Protein AF-A0A4Y2ULQ7-F1 (afdb_monomer)

pLDDT: mean 83.18, std 13.32, range [46.97, 98.25]

Foldseek 3Di:
DDDAFDKDKDKADKFFQFAQAKKKKWKKWKQDPFDKFKWKAKAAPPDRPGPTDGDDDDDRDGDIDMDMDTDNGRGIIMIMIMIGDGHDPDIDMDMGDIDIDRRDDPPPQDDDDPQWDADPVSPDIDGVCVQCQPDQPHDVSSSNDDDDAAQQWDQQQDPCCVVNVKDWDPPFPDEWDKDQADPDVAADARGRPVRRGIWTKDQLVSDAAFGKTKMKGAKFAFDDFPKKKKWKKAWAFDQQAWKKWKWKAAPVRDIDTFDIDTGHPDNDIDMDMTGDGDRHTTMIMIMIGRTHDSRHMMIMGRIGMRNSRHHD

InterPro domains:
  IPR000998 MAM domain [PF00629] (3-103)
  IPR000998 MAM domain [PF00629] (154-308)
  IPR000998 MAM domain [PS50060] (24-105)
  IPR000998 MAM domain [PS50060] (152-311)
  IPR000998 MAM domain [SM00137] (149-311)
  IPR000998 MAM domain [cd06263] (154-308)
  IPR002172 Low-density lipoprotein (LDL) receptor class A repeat [PF00057] (111-147)
  IPR002172 Low-density lipoprotein (LDL) receptor class A repeat [PS50068] (111-148)
  IPR002172 Low-density lipoprotein (LDL) receptor class A repeat [SM00192] (111-149)
  IPR002172 Low-density lipoprotein (LDL) receptor class A repeat [cd00112] (112-147)
  IPR013320 Concanavalin A-like lectin/glucanase domain superfamily [SSF49899] (3-103)
  IPR013320 Concanavalin A-like lectin/glucanase domain superfamily [SSF49899] (151-309)
  IPR023415 Low-density lipoprotein (LDL) receptor class A, conserved site [PS01209] (125-147)
  IPR036055 LDL receptor-like superfamily [G3DSA:4.10.400.10] (110-150)
  IPR036055 LDL receptor-like superfamily [SSF57424] (110-147)
  IPR051560 MAM domain-containing protein [PTHR23282] (14-309)

Nearest PDB structures (foldseek):
  7uab-assembly1_H  TM=7.534E-01  e=4.725E-11  Homo sapiens
  8h3u-assembly1_A  TM=5.291E-01  e=5.365E-14  Homo sapiens
  8hhv-assembly1_A  TM=6.415E-01  e=9.047E-06  Microbacterium arabinogalactanolyticum
  8ic1-assembly1_A  TM=5.736E-01  e=7.295E-06  Microbacterium arabinogalactanolyticum
  1k45-assembly1_A  TM=5.285E-01  e=4.308E-05  Rhodothermus marinus

Radius of gyration: 31.7 Å; Cα contacts (8 Å, |Δi|>4): 793; chains: 1; bounding box: 75×53×74 Å

Structure (mmCIF, N/CA/C/O backbone):
data_AF-A0A4Y2ULQ7-F1
#
_entry.id   AF-A0A4Y2ULQ7-F1
#
loop_
_atom_site.group_PDB
_atom_site.id
_atom_site.type_symbol
_atom_site.label_atom_id
_atom_site.label_alt_id
_atom_site.label_comp_id
_atom_site.label_asym_id
_atom_site.label_entity_id
_atom_site.label_seq_id
_atom_site.pdbx_PDB_ins_code
_atom_site.Cartn_x
_atom_site.Cartn_y
_atom_site.Cartn_z
_atom_site.occupancy
_atom_site.B_iso_or_equiv
_atom_site.auth_seq_id
_atom_site.auth_comp_id
_atom_site.auth_asym_id
_atom_site.auth_atom_id
_atom_site.pdbx_PDB_model_num
ATOM 1 N N . MET A 1 1 ? 22.752 -34.310 -43.382 1.00 55.66 1 MET A N 1
ATOM 2 C CA . MET A 1 1 ? 24.208 -34.556 -43.363 1.00 55.66 1 MET A CA 1
ATOM 3 C C . MET A 1 1 ? 24.841 -33.270 -43.857 1.00 55.66 1 MET A C 1
ATOM 5 O O . MET A 1 1 ? 24.482 -32.859 -44.953 1.00 55.66 1 MET A O 1
ATOM 9 N N . LEU A 1 2 ? 25.619 -32.589 -43.014 1.00 59.78 2 LEU A N 1
ATOM 10 C CA . LEU A 1 2 ? 26.243 -31.308 -43.361 1.00 59.78 2 LEU A CA 1
ATOM 11 C C . LEU A 1 2 ? 27.387 -31.549 -44.361 1.00 59.78 2 LEU A C 1
ATOM 13 O O . LEU A 1 2 ? 28.087 -32.557 -44.249 1.00 59.78 2 LEU A O 1
ATOM 17 N N . GLN A 1 3 ? 27.535 -30.672 -45.349 1.00 65.50 3 GLN A N 1
ATOM 18 C CA . GLN A 1 3 ? 28.565 -30.715 -46.386 1.00 65.50 3 GLN A CA 1
ATOM 19 C C . GLN A 1 3 ? 29.682 -29.702 -46.104 1.00 65.50 3 GLN A C 1
ATOM 21 O O . GLN A 1 3 ? 29.521 -28.743 -45.350 1.00 65.50 3 GLN A O 1
ATOM 26 N N . GLN A 1 4 ? 30.846 -29.918 -46.721 1.00 68.62 4 GLN A N 1
ATOM 27 C CA . GLN A 1 4 ? 31.958 -28.976 -46.641 1.00 68.62 4 GLN A CA 1
ATOM 28 C C . GLN A 1 4 ? 31.522 -27.600 -47.164 1.00 68.62 4 GLN A C 1
ATOM 30 O O . GLN A 1 4 ? 31.051 -27.482 -48.293 1.00 68.62 4 GLN A O 1
ATOM 35 N N . GLY A 1 5 ? 31.743 -26.560 -46.360 1.00 70.06 5 GLY A N 1
ATOM 36 C CA . GLY A 1 5 ? 31.330 -25.194 -46.680 1.00 70.06 5 GLY A CA 1
ATOM 37 C C . GLY A 1 5 ? 29.944 -24.809 -46.162 1.00 70.06 5 GLY A C 1
ATOM 38 O O . GLY A 1 5 ? 29.586 -23.639 -46.290 1.00 70.06 5 GLY A O 1
ATOM 39 N N . ASP A 1 6 ? 29.203 -25.732 -45.538 1.00 78.50 6 ASP A N 1
ATOM 40 C CA . ASP A 1 6 ? 27.980 -25.386 -44.814 1.00 78.50 6 ASP A CA 1
ATOM 41 C C . ASP A 1 6 ? 28.294 -24.381 -43.698 1.00 78.50 6 ASP A C 1
ATOM 43 O O . ASP A 1 6 ? 29.349 -24.442 -43.053 1.00 78.50 6 ASP A O 1
ATOM 47 N N . VAL A 1 7 ? 27.364 -23.451 -43.474 1.00 82.25 7 VAL A N 1
ATOM 48 C CA . VAL A 1 7 ? 27.507 -22.372 -42.494 1.00 82.25 7 VAL A CA 1
ATOM 49 C C . VAL A 1 7 ? 26.377 -22.459 -41.477 1.00 82.25 7 VAL A C 1
ATOM 51 O O . VAL A 1 7 ? 25.205 -22.381 -41.840 1.00 82.25 7 VAL A O 1
ATOM 54 N N . ALA A 1 8 ? 26.729 -22.576 -40.199 1.00 82.19 8 ALA A N 1
ATOM 55 C CA . ALA A 1 8 ? 25.812 -22.322 -39.094 1.00 82.19 8 ALA A CA 1
ATOM 56 C C . ALA A 1 8 ? 26.030 -20.892 -38.593 1.00 82.19 8 ALA A C 1
ATOM 58 O O . ALA A 1 8 ? 27.174 -20.477 -38.407 1.00 82.19 8 ALA A O 1
ATOM 59 N N . GLN A 1 9 ? 24.949 -20.141 -38.385 1.00 87.19 9 GLN A N 1
ATOM 60 C CA . GLN A 1 9 ? 25.013 -18.760 -37.911 1.00 87.19 9 GLN A CA 1
ATOM 61 C C . GLN A 1 9 ? 24.200 -18.586 -36.634 1.00 87.19 9 GLN A C 1
ATOM 63 O O . GLN A 1 9 ? 23.076 -19.078 -36.535 1.00 87.19 9 GLN A O 1
ATOM 68 N N . PHE A 1 10 ? 24.749 -17.825 -35.696 1.00 84.00 10 PHE A N 1
ATOM 69 C CA . PHE A 1 10 ? 24.040 -17.297 -34.541 1.00 84.00 10 PHE A CA 1
ATOM 70 C C . PHE A 1 10 ? 24.062 -15.772 -34.606 1.00 84.00 10 PHE A C 1
ATOM 72 O O . PHE A 1 10 ? 25.125 -15.167 -34.750 1.00 84.00 10 PHE A O 1
ATOM 79 N N . HIS A 1 11 ? 22.883 -15.165 -34.522 1.00 83.19 11 HIS A N 1
ATOM 80 C CA . HIS A 1 11 ? 22.694 -13.720 -34.598 1.00 83.19 11 HIS A CA 1
ATOM 81 C C . HIS A 1 11 ? 22.380 -13.191 -33.204 1.00 83.19 11 HIS A C 1
ATOM 83 O O . HIS A 1 11 ? 21.455 -13.668 -32.549 1.00 83.19 11 HIS A O 1
ATOM 89 N N . THR A 1 12 ? 23.161 -12.219 -32.750 1.00 81.75 12 THR A N 1
ATOM 90 C CA . THR A 1 12 ? 22.896 -11.499 -31.499 1.00 81.75 12 THR A CA 1
ATOM 91 C C . THR A 1 12 ? 21.868 -10.388 -31.716 1.00 81.75 12 THR A C 1
ATOM 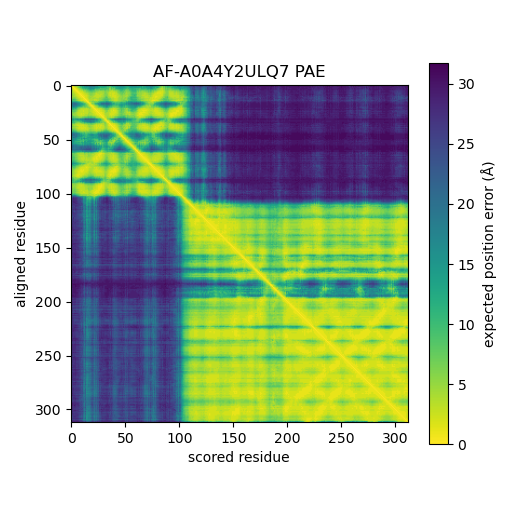93 O O . THR A 1 12 ? 21.504 -10.058 -32.847 1.00 81.75 12 THR A O 1
ATOM 96 N N . GLN A 1 13 ? 21.402 -9.794 -30.618 1.00 77.50 13 GLN A N 1
ATOM 97 C CA . GLN A 1 13 ? 20.623 -8.559 -30.654 1.00 77.50 13 GLN A CA 1
ATOM 98 C C . GLN A 1 13 ? 21.416 -7.396 -31.280 1.00 77.50 13 GLN A C 1
ATOM 100 O O . GLN A 1 13 ? 22.633 -7.464 -31.455 1.00 77.50 13 GLN A O 1
ATOM 105 N N . ASN A 1 14 ? 20.725 -6.304 -31.603 1.00 76.00 14 ASN A N 1
ATOM 106 C CA . ASN A 1 14 ? 21.385 -5.084 -32.058 1.00 76.00 14 ASN A CA 1
ATOM 107 C C . ASN A 1 14 ? 22.013 -4.339 -30.871 1.00 76.00 14 ASN A C 1
ATOM 109 O O . ASN A 1 14 ? 21.382 -4.151 -29.835 1.00 76.00 14 ASN A O 1
ATOM 113 N N . TYR A 1 15 ? 23.239 -3.875 -31.062 1.00 73.81 15 TYR A N 1
ATOM 114 C CA . TYR A 1 15 ? 24.003 -3.002 -30.180 1.00 73.81 15 TYR A CA 1
ATOM 115 C C . TYR A 1 15 ? 24.094 -1.601 -30.796 1.00 73.81 15 TYR A C 1
ATOM 117 O O . TYR A 1 15 ? 24.013 -1.432 -32.017 1.00 73.81 15 TYR A O 1
ATOM 125 N N . VAL A 1 16 ? 24.265 -0.579 -29.961 1.00 70.25 16 VAL A N 1
ATOM 126 C CA . VAL A 1 16 ? 24.351 0.825 -30.396 1.00 70.25 16 VAL A CA 1
ATOM 127 C C . VAL A 1 16 ? 25.798 1.190 -30.709 1.00 70.25 16 VAL A C 1
ATOM 129 O O . VAL A 1 16 ? 26.718 0.414 -30.453 1.00 70.25 16 VAL A O 1
ATOM 132 N N . ALA A 1 17 ? 26.011 2.356 -31.323 1.00 62.94 17 ALA A N 1
ATOM 133 C CA . ALA A 1 17 ? 27.340 2.900 -31.571 1.00 62.94 17 ALA A CA 1
ATOM 134 C C . ALA A 1 17 ? 28.190 2.876 -30.286 1.00 62.94 17 ALA A C 1
ATOM 136 O O . ALA A 1 17 ? 27.975 3.654 -29.358 1.00 62.94 17 ALA A O 1
ATOM 137 N N . SER A 1 18 ? 29.169 1.978 -30.242 1.00 62.31 18 SER A N 1
ATOM 138 C CA . SER A 1 18 ? 30.043 1.768 -29.098 1.00 62.31 18 SER A CA 1
ATOM 139 C C . SER A 1 18 ? 31.409 2.409 -29.340 1.00 62.31 18 SER A C 1
ATOM 141 O O . SER A 1 18 ? 31.974 2.342 -30.434 1.00 62.31 18 SER A O 1
ATOM 143 N N . GLY A 1 19 ? 31.994 3.006 -28.298 1.00 59.06 19 GLY A N 1
ATOM 144 C CA . GLY A 1 19 ? 33.380 3.482 -28.347 1.00 59.06 19 GLY A CA 1
ATOM 145 C C . GLY A 1 19 ? 34.370 2.370 -28.753 1.00 59.06 19 GLY A C 1
ATOM 146 O O . GLY A 1 19 ? 34.005 1.194 -28.803 1.00 59.06 19 GLY A O 1
ATOM 147 N N . PRO A 1 20 ? 35.657 2.685 -29.000 1.00 65.88 20 PRO A N 1
ATOM 148 C CA . PRO A 1 20 ? 36.647 1.735 -29.537 1.00 65.88 20 PRO A CA 1
ATOM 149 C C . PRO A 1 20 ? 36.944 0.513 -28.642 1.00 65.88 20 PRO A C 1
ATOM 151 O O . PRO A 1 20 ? 37.754 -0.332 -29.010 1.00 65.88 20 PRO A O 1
ATOM 154 N N . ASN A 1 21 ? 36.303 0.427 -27.474 1.00 71.38 21 ASN A N 1
ATOM 155 C CA . ASN A 1 21 ? 36.583 -0.523 -26.406 1.00 71.38 21 ASN A CA 1
ATOM 156 C C . ASN A 1 21 ? 35.502 -1.605 -26.236 1.00 71.38 21 ASN A C 1
ATOM 158 O O . ASN A 1 21 ? 35.600 -2.361 -25.270 1.00 71.38 21 ASN A O 1
ATOM 162 N N . CYS A 1 22 ? 34.486 -1.680 -27.109 1.00 79.75 22 CYS A N 1
ATOM 163 C CA . CYS A 1 22 ? 33.504 -2.771 -27.067 1.00 79.75 22 CYS A CA 1
ATOM 164 C C . CYS A 1 22 ? 34.182 -4.105 -27.376 1.00 79.75 22 CYS A C 1
ATOM 166 O O . CYS A 1 22 ? 34.821 -4.268 -28.420 1.00 79.75 22 CYS A O 1
ATOM 168 N N . LYS A 1 23 ? 34.042 -5.050 -26.450 1.00 83.56 23 LYS A N 1
ATOM 169 C CA . LYS A 1 23 ? 34.660 -6.369 -26.504 1.00 83.56 23 LYS A CA 1
ATOM 170 C C . LYS A 1 23 ? 33.629 -7.446 -26.228 1.00 83.56 23 LYS A C 1
ATOM 172 O O . LYS A 1 23 ? 32.850 -7.333 -25.291 1.00 83.56 23 LYS A O 1
ATOM 177 N N . MET A 1 24 ? 33.687 -8.509 -27.008 1.00 85.88 24 MET A N 1
ATOM 178 C CA . MET A 1 24 ? 33.009 -9.764 -26.734 1.00 85.88 24 MET A CA 1
ATOM 179 C C . MET A 1 24 ? 34.054 -10.784 -26.306 1.00 85.88 24 MET A C 1
ATOM 181 O O . MET A 1 24 ? 35.039 -10.990 -27.017 1.00 85.88 24 MET A O 1
ATOM 185 N N . SER A 1 25 ? 33.823 -11.431 -25.174 1.00 88.12 25 SER A N 1
ATOM 186 C CA . SER A 1 25 ? 34.556 -12.615 -24.739 1.00 88.12 25 SER A CA 1
ATOM 187 C C . SER A 1 25 ? 33.629 -13.819 -24.751 1.00 88.12 25 SER A C 1
ATOM 189 O O . SER A 1 25 ? 32.437 -13.680 -24.501 1.00 88.12 25 SER A O 1
ATOM 191 N N . PHE A 1 26 ? 34.162 -14.991 -25.065 1.00 87.94 26 PHE A N 1
ATOM 192 C CA . PHE A 1 26 ? 33.406 -16.240 -25.069 1.00 87.94 26 PHE A CA 1
ATOM 193 C C . PHE A 1 26 ? 34.350 -17.429 -24.925 1.00 87.94 26 PHE A C 1
ATOM 195 O O . PHE A 1 26 ? 35.551 -17.319 -25.185 1.00 87.94 26 PHE A O 1
ATOM 202 N N . TRP A 1 27 ? 33.811 -18.581 -24.558 1.00 86.81 27 TRP A N 1
ATOM 203 C CA . TRP A 1 27 ? 34.528 -19.848 -24.586 1.00 86.81 27 TRP A CA 1
ATOM 204 C C . TRP A 1 27 ? 34.074 -20.673 -25.781 1.00 86.81 27 TRP A C 1
ATOM 206 O O . TRP A 1 27 ? 32.893 -20.707 -26.112 1.00 86.81 27 TRP A O 1
ATOM 216 N N . TYR A 1 28 ? 35.009 -21.327 -26.463 1.00 85.25 28 TYR A N 1
ATOM 217 C CA . TYR A 1 28 ? 34.687 -22.235 -27.555 1.00 85.25 28 TYR A CA 1
ATOM 218 C C . TYR A 1 28 ? 35.431 -23.556 -27.414 1.00 85.25 28 TYR A C 1
ATOM 220 O O . TYR A 1 28 ? 36.609 -23.604 -27.063 1.00 85.25 28 TYR A O 1
ATOM 228 N N . PHE A 1 29 ? 34.723 -24.632 -27.727 1.00 81.81 29 PHE A N 1
ATOM 229 C CA . PHE A 1 29 ? 35.251 -25.982 -27.808 1.00 81.81 29 PHE A CA 1
ATOM 230 C C . PHE A 1 29 ? 35.265 -26.418 -29.266 1.00 81.81 29 PHE A C 1
ATOM 232 O O . PHE A 1 29 ? 34.310 -26.176 -30.010 1.00 81.81 29 PHE A O 1
ATOM 239 N N . LYS A 1 30 ? 36.349 -27.072 -29.678 1.00 75.81 30 LYS A N 1
ATOM 240 C CA . LYS A 1 30 ? 36.491 -27.620 -31.022 1.00 75.81 30 LYS A CA 1
ATOM 241 C C . LYS A 1 30 ? 37.179 -28.972 -30.958 1.00 75.81 30 LYS A C 1
ATOM 243 O O . LYS A 1 30 ? 38.314 -29.088 -30.508 1.00 75.81 30 LYS A O 1
ATOM 248 N N . GLU A 1 31 ? 36.528 -29.964 -31.534 1.00 71.81 31 GLU A N 1
ATOM 249 C CA . GLU A 1 31 ? 37.103 -31.276 -31.799 1.00 71.81 31 GLU A CA 1
ATOM 250 C C . GLU A 1 31 ? 37.369 -31.347 -33.307 1.00 71.81 31 GLU A C 1
ATOM 252 O O . GLU A 1 31 ? 36.425 -31.245 -34.094 1.00 71.81 31 GLU A O 1
ATOM 257 N N . SER A 1 32 ? 38.626 -31.416 -33.773 1.00 62.84 32 SER A N 1
ATOM 258 C CA . SER A 1 32 ? 38.856 -31.481 -35.226 1.00 62.84 32 SER A CA 1
ATOM 259 C C . SER A 1 32 ? 39.991 -32.378 -35.678 1.00 62.84 32 SER A C 1
ATOM 261 O O . SER A 1 32 ? 41.127 -32.179 -35.276 1.00 62.84 32 SER A O 1
ATOM 263 N N . SER A 1 33 ? 39.678 -33.229 -36.657 1.00 57.94 33 SER A N 1
ATOM 264 C CA . SER A 1 33 ? 40.629 -33.856 -37.587 1.00 57.94 33 SER A CA 1
ATOM 265 C C . SER A 1 33 ? 40.580 -33.252 -39.008 1.00 57.94 33 SER A C 1
ATOM 267 O O . SER A 1 33 ? 41.416 -33.585 -39.842 1.00 57.94 33 SER A O 1
ATOM 269 N N . GLY A 1 34 ? 39.633 -32.343 -39.308 1.00 60.03 34 GLY A N 1
ATOM 270 C CA . GLY A 1 34 ? 39.447 -31.767 -40.657 1.00 60.03 34 GLY A CA 1
ATOM 271 C C . GLY A 1 34 ? 38.991 -30.302 -40.719 1.00 60.03 34 GLY A C 1
ATOM 272 O O . GLY A 1 34 ? 38.369 -29.898 -41.698 1.00 60.03 34 GLY A O 1
ATOM 273 N N . GLY A 1 35 ? 39.300 -29.513 -39.682 1.00 64.81 35 GLY A N 1
ATOM 274 C CA . GLY A 1 35 ? 39.323 -28.044 -39.732 1.00 64.81 35 GLY A CA 1
ATOM 275 C C . GLY A 1 35 ? 37.986 -27.315 -39.942 1.00 64.81 35 GLY A C 1
ATOM 276 O O . GLY A 1 35 ? 37.706 -26.861 -41.042 1.00 64.81 35 GLY A O 1
ATOM 277 N N . ALA A 1 36 ? 37.209 -27.089 -38.877 1.00 70.69 36 ALA A N 1
ATOM 278 C CA . ALA A 1 36 ? 36.132 -26.087 -38.868 1.00 70.69 36 ALA A CA 1
ATOM 279 C C . ALA A 1 36 ? 36.671 -24.680 -38.535 1.00 70.69 36 ALA A C 1
ATOM 281 O O . ALA A 1 36 ? 37.647 -24.553 -37.776 1.00 70.69 36 ALA A O 1
ATOM 282 N N . LEU A 1 37 ? 36.048 -23.640 -39.100 1.00 74.94 37 LEU A N 1
ATOM 283 C CA . LEU A 1 37 ? 36.410 -22.235 -38.889 1.00 74.94 37 LEU A CA 1
ATOM 284 C C . LEU A 1 37 ? 35.288 -21.498 -38.149 1.00 74.94 37 LEU A C 1
ATOM 286 O O . LEU A 1 37 ? 34.183 -21.390 -38.674 1.00 74.94 37 LEU A O 1
ATOM 290 N N . LEU A 1 38 ? 35.600 -20.947 -36.975 1.00 78.25 38 LEU A N 1
ATOM 291 C CA . LEU A 1 38 ? 34.740 -20.006 -36.257 1.00 78.25 38 LEU A CA 1
ATOM 292 C C . LEU A 1 38 ? 35.091 -18.577 -36.670 1.00 78.25 38 LEU A C 1
ATOM 294 O O . LEU A 1 38 ? 36.258 -18.179 -36.625 1.00 78.25 38 LEU A O 1
ATOM 298 N N . ARG A 1 39 ? 34.081 -17.803 -37.051 1.00 80.94 39 ARG A N 1
ATOM 299 C CA . ARG A 1 39 ? 34.177 -16.374 -37.340 1.00 80.94 39 ARG A CA 1
ATOM 300 C C . ARG A 1 39 ? 33.197 -15.622 -36.468 1.00 80.94 39 ARG A C 1
ATOM 302 O O . ARG A 1 39 ? 32.081 -16.074 -36.256 1.00 80.94 39 ARG A O 1
ATOM 309 N N . VAL A 1 40 ? 33.606 -14.443 -36.030 1.00 82.44 40 VAL A N 1
ATOM 310 C CA . VAL A 1 40 ? 32.701 -13.481 -35.411 1.00 82.44 40 VAL A CA 1
ATOM 311 C C . VAL A 1 40 ? 32.730 -12.224 -36.266 1.00 82.44 40 VAL A C 1
ATOM 313 O O . VAL A 1 40 ? 33.806 -11.704 -36.565 1.00 82.44 40 VAL A O 1
ATOM 316 N N . LEU A 1 41 ? 31.555 -11.805 -36.720 1.00 82.06 41 LEU A N 1
ATOM 317 C CA . LEU A 1 41 ? 31.333 -10.704 -37.647 1.00 82.06 41 LEU A CA 1
ATOM 318 C C . LEU A 1 41 ? 30.484 -9.630 -36.974 1.00 82.06 41 LEU A C 1
ATOM 320 O O . LEU A 1 41 ? 29.628 -9.947 -36.160 1.00 82.06 41 LEU A O 1
ATOM 324 N N . SER A 1 42 ? 30.675 -8.375 -37.369 1.00 77.50 42 SER A N 1
ATOM 325 C CA . SER A 1 42 ? 29.758 -7.279 -37.049 1.00 77.50 42 SER A CA 1
ATOM 326 C C . SER A 1 42 ? 28.935 -6.928 -38.293 1.00 77.50 42 SER A C 1
ATOM 328 O O . SER A 1 42 ? 29.475 -6.884 -39.400 1.00 77.50 42 SER A O 1
ATOM 330 N N . GLU A 1 43 ? 27.632 -6.714 -38.134 1.00 75.75 43 GLU A N 1
ATOM 331 C CA . GLU A 1 43 ? 26.697 -6.359 -39.206 1.00 75.75 43 GLU A CA 1
ATOM 332 C C . GLU A 1 43 ? 25.952 -5.068 -38.844 1.00 75.75 43 GLU A C 1
ATOM 334 O O . GLU A 1 43 ? 25.558 -4.900 -37.700 1.00 75.75 43 GLU A O 1
ATOM 339 N N . ASN A 1 44 ? 25.759 -4.137 -39.786 1.00 70.38 44 ASN A N 1
ATOM 340 C CA . ASN A 1 44 ? 24.961 -2.925 -39.564 1.00 70.38 44 ASN A CA 1
ATOM 341 C C . ASN A 1 44 ? 23.894 -2.732 -40.659 1.00 70.38 44 ASN A C 1
ATOM 343 O O . ASN A 1 44 ? 23.973 -3.321 -41.738 1.00 70.38 44 ASN A O 1
ATOM 347 N N . ASN A 1 45 ? 22.904 -1.871 -40.395 1.00 55.62 45 ASN A N 1
ATOM 348 C CA . ASN A 1 45 ? 21.740 -1.648 -41.271 1.00 55.62 45 ASN A CA 1
ATOM 349 C C . ASN A 1 45 ? 22.062 -0.990 -42.632 1.00 55.62 45 ASN A C 1
ATOM 351 O O . ASN A 1 45 ? 21.188 -0.911 -43.492 1.00 55.62 45 ASN A O 1
ATOM 355 N N . VAL A 1 46 ? 23.284 -0.482 -42.834 1.00 56.47 46 VAL A N 1
ATOM 356 C CA . VAL A 1 46 ? 23.668 0.324 -44.011 1.00 56.47 46 VAL A CA 1
ATOM 357 C C . VAL A 1 46 ? 24.725 -0.386 -44.872 1.00 56.47 46 VAL A C 1
ATOM 359 O O . VAL A 1 46 ? 24.779 -0.181 -46.085 1.00 56.47 46 VAL A O 1
ATOM 362 N N . LYS A 1 47 ? 25.556 -1.245 -44.268 1.00 55.31 47 LYS A N 1
ATOM 363 C CA . LYS A 1 47 ? 26.650 -2.015 -44.871 1.00 55.31 47 LYS A CA 1
ATOM 364 C C . LYS A 1 47 ? 26.954 -3.276 -44.049 1.00 55.31 47 LYS A C 1
ATOM 366 O O . LYS A 1 47 ? 27.036 -3.245 -42.826 1.00 55.31 47 LYS A O 1
ATOM 371 N N . LYS A 1 48 ? 27.298 -4.370 -44.734 1.00 52.88 48 LYS A N 1
ATOM 372 C CA . LYS A 1 48 ? 28.050 -5.474 -44.117 1.00 52.88 48 LYS A CA 1
ATOM 373 C C . LYS A 1 48 ? 29.530 -5.094 -44.058 1.00 52.88 48 LYS A C 1
ATOM 375 O O . LYS A 1 48 ? 30.313 -5.543 -44.895 1.00 52.88 48 LYS A O 1
ATOM 380 N N . ASP A 1 49 ? 29.917 -4.234 -43.120 1.00 54.88 49 ASP A N 1
ATOM 381 C CA . ASP A 1 49 ? 31.339 -4.006 -42.848 1.00 54.88 49 ASP A CA 1
ATOM 382 C C . ASP A 1 49 ? 31.892 -5.247 -42.141 1.00 54.88 49 ASP A C 1
ATOM 384 O O . ASP A 1 49 ? 31.767 -5.431 -40.934 1.00 54.88 49 ASP A O 1
ATOM 388 N N . LYS A 1 50 ? 32.453 -6.157 -42.941 1.00 57.44 50 LYS A N 1
ATOM 389 C CA . LYS A 1 50 ? 32.911 -7.472 -42.499 1.00 57.44 50 LYS A CA 1
ATOM 390 C C . LYS A 1 50 ? 34.195 -7.337 -41.677 1.00 57.44 50 LYS A C 1
ATOM 392 O O . LYS A 1 50 ? 35.295 -7.527 -42.192 1.00 57.44 50 LYS A O 1
ATOM 397 N N . PHE A 1 51 ? 34.061 -7.009 -40.397 1.00 59.28 51 PHE A N 1
ATOM 398 C CA . PHE A 1 51 ? 35.162 -7.128 -39.447 1.00 59.28 51 PHE A CA 1
ATOM 399 C C . PHE A 1 51 ? 35.342 -8.605 -39.089 1.00 59.28 51 PHE A C 1
ATOM 401 O O . PHE A 1 51 ? 34.566 -9.171 -38.329 1.00 59.28 51 PHE A O 1
ATOM 408 N N . GLU A 1 52 ? 36.342 -9.241 -39.707 1.00 56.97 52 GLU A N 1
ATOM 409 C CA . GLU A 1 52 ? 36.713 -10.639 -39.469 1.00 56.97 52 GLU A CA 1
ATOM 410 C C . GLU A 1 52 ? 37.850 -10.692 -38.440 1.00 56.97 52 GLU A C 1
ATOM 412 O O . GLU A 1 52 ? 39.010 -10.437 -38.774 1.00 56.97 52 GLU A O 1
ATOM 417 N N . VAL A 1 53 ? 37.549 -11.070 -37.196 1.00 55.69 53 VAL A N 1
ATOM 418 C CA . VAL A 1 53 ? 38.599 -11.518 -36.273 1.00 55.69 53 VAL A CA 1
ATOM 419 C C . VAL A 1 53 ? 38.848 -13.000 -36.541 1.00 55.69 53 VAL A C 1
ATOM 421 O O . VAL A 1 53 ? 37.995 -13.849 -36.286 1.00 55.69 53 VAL A O 1
ATOM 424 N N . ARG A 1 54 ? 40.020 -13.315 -37.109 1.00 57.62 54 ARG A N 1
ATOM 425 C CA . ARG A 1 54 ? 40.478 -14.699 -37.295 1.00 57.62 54 ARG A CA 1
ATOM 426 C C . ARG A 1 54 ? 41.204 -15.168 -36.047 1.00 57.62 54 ARG A C 1
ATOM 428 O O . ARG A 1 54 ? 42.317 -14.715 -35.778 1.00 57.62 54 ARG A O 1
ATOM 435 N N . PHE A 1 55 ? 40.622 -16.128 -35.345 1.00 60.66 55 PHE A N 1
ATOM 436 C CA . PHE A 1 55 ? 41.329 -16.851 -34.295 1.00 60.66 55 PHE A CA 1
ATOM 437 C C . PHE A 1 55 ? 42.472 -17.681 -34.930 1.00 60.66 55 PHE A C 1
ATOM 439 O O . PHE A 1 55 ? 42.236 -18.501 -35.818 1.00 60.66 55 PHE A O 1
ATOM 446 N N . LYS A 1 56 ? 43.726 -17.425 -34.522 1.00 52.06 56 LYS A N 1
ATOM 447 C CA . LYS A 1 56 ? 44.925 -18.274 -34.752 1.00 52.06 56 LYS A CA 1
ATOM 448 C C . LYS A 1 56 ? 45.191 -18.982 -33.408 1.00 52.06 56 LYS A C 1
ATOM 450 O O . LYS A 1 56 ? 45.166 -18.276 -32.410 1.00 52.06 56 LYS A O 1
ATOM 455 N N . LYS A 1 57 ? 45.452 -20.284 -33.227 1.00 53.47 57 LYS A N 1
ATOM 456 C CA . LYS A 1 57 ? 46.129 -21.368 -33.976 1.00 53.47 57 LYS A CA 1
ATOM 457 C C . LYS A 1 57 ? 45.763 -22.701 -33.241 1.00 53.47 57 LYS A C 1
ATOM 459 O O . LYS A 1 57 ? 45.588 -22.647 -32.034 1.00 53.47 57 LYS A O 1
ATOM 464 N N . GLU A 1 58 ? 45.401 -23.827 -33.873 1.00 58.75 58 GLU A N 1
ATOM 465 C CA . GLU A 1 58 ? 46.242 -24.932 -34.417 1.00 58.75 58 GLU A CA 1
ATOM 466 C C . GLU A 1 58 ? 47.069 -25.709 -33.354 1.00 58.75 58 GLU A C 1
ATOM 468 O O . GLU A 1 58 ? 48.298 -25.685 -33.371 1.00 58.75 58 GLU A O 1
ATOM 473 N N . THR A 1 59 ? 46.392 -26.414 -32.440 1.00 47.03 59 THR A N 1
ATOM 474 C CA . THR A 1 59 ? 46.938 -27.575 -31.704 1.00 47.03 59 THR A CA 1
ATOM 475 C C . THR A 1 59 ? 45.827 -28.602 -31.458 1.00 47.03 59 THR A C 1
ATOM 477 O O . THR A 1 59 ? 44.744 -28.235 -31.011 1.00 47.03 59 THR A O 1
ATOM 480 N N . ASP A 1 60 ? 46.102 -29.871 -31.782 1.00 52.34 60 ASP A N 1
ATOM 481 C CA . ASP A 1 60 ? 45.206 -31.041 -31.702 1.00 52.34 60 ASP A CA 1
ATOM 482 C C . ASP A 1 60 ? 44.902 -31.474 -30.254 1.00 52.34 60 ASP A C 1
ATOM 484 O O . ASP A 1 60 ? 45.212 -32.590 -29.833 1.00 52.34 60 ASP A O 1
ATOM 488 N N . THR A 1 61 ? 44.294 -30.599 -29.460 1.00 54.22 61 THR A N 1
ATOM 489 C CA . THR A 1 61 ? 43.750 -30.973 -28.150 1.00 54.22 61 THR A CA 1
ATOM 490 C C . THR A 1 61 ? 42.338 -30.430 -28.020 1.00 54.22 61 THR A C 1
ATOM 492 O O . THR A 1 61 ? 42.127 -29.223 -28.119 1.00 54.22 61 THR A O 1
ATOM 495 N N . ALA A 1 62 ? 41.376 -31.333 -27.826 1.00 63.97 62 ALA A N 1
ATOM 496 C CA . ALA A 1 62 ? 39.981 -31.004 -27.570 1.00 63.97 62 ALA A CA 1
ATOM 497 C C . ALA A 1 62 ? 39.855 -30.396 -26.164 1.00 63.97 62 ALA A C 1
ATOM 499 O O . ALA A 1 62 ? 39.641 -31.115 -25.191 1.00 63.97 62 ALA A O 1
ATOM 500 N N . ASP A 1 63 ? 40.050 -29.084 -26.063 1.00 76.62 63 ASP A N 1
ATOM 501 C CA . ASP A 1 63 ? 39.904 -28.325 -24.823 1.00 76.62 63 ASP A CA 1
ATOM 502 C C . ASP A 1 63 ? 39.178 -26.998 -25.085 1.00 76.62 63 ASP A C 1
ATOM 504 O O . ASP A 1 63 ? 39.159 -26.481 -26.210 1.00 76.62 63 ASP A O 1
ATOM 508 N N . TRP A 1 64 ? 38.549 -26.459 -24.045 1.00 82.88 64 TRP A N 1
ATOM 509 C CA . TRP A 1 64 ? 37.875 -25.169 -24.099 1.00 82.88 64 TRP A CA 1
ATOM 510 C C . TRP A 1 64 ? 38.903 -24.049 -24.202 1.00 82.88 64 TRP A C 1
ATOM 512 O O . TRP A 1 64 ? 39.826 -23.937 -23.400 1.00 82.88 64 TRP A O 1
ATOM 522 N N . THR A 1 65 ? 38.731 -23.187 -25.198 1.00 81.75 65 THR A N 1
ATOM 523 C CA . THR A 1 65 ? 39.613 -22.046 -25.438 1.00 81.75 65 THR A CA 1
ATOM 524 C C . THR A 1 65 ? 38.824 -20.752 -25.306 1.00 81.75 65 THR A C 1
ATOM 526 O O . THR A 1 65 ? 37.712 -20.638 -25.819 1.00 81.75 65 THR A O 1
ATOM 529 N N . ASN A 1 66 ? 39.398 -19.756 -24.633 1.00 84.56 66 ASN A N 1
ATOM 530 C CA . ASN A 1 66 ? 38.802 -18.429 -24.553 1.00 84.56 66 ASN A CA 1
ATOM 531 C C . ASN A 1 66 ? 39.089 -17.631 -25.838 1.00 84.56 66 ASN A C 1
ATOM 533 O O . ASN A 1 66 ? 40.227 -17.575 -26.312 1.00 84.56 66 ASN A O 1
ATOM 537 N N . GLY A 1 67 ? 38.048 -17.036 -26.413 1.00 82.19 67 GLY A N 1
ATOM 538 C CA . GLY A 1 67 ? 38.115 -16.124 -27.546 1.00 82.19 67 GLY A CA 1
ATOM 539 C C . GLY A 1 67 ? 37.722 -14.708 -27.135 1.00 82.19 67 GLY A C 1
ATOM 540 O O . GLY A 1 67 ? 36.772 -14.516 -26.380 1.00 82.19 67 GLY A O 1
ATOM 541 N N . GLU A 1 68 ? 38.428 -13.712 -27.672 1.00 83.50 68 GLU A N 1
ATOM 542 C CA . GLU A 1 68 ? 38.083 -12.295 -27.528 1.00 83.50 68 GLU A CA 1
ATOM 543 C C . GLU A 1 68 ? 37.992 -11.632 -28.911 1.00 83.50 68 GLU A C 1
ATOM 545 O O . GLU A 1 68 ? 38.859 -11.826 -29.768 1.00 83.50 68 GLU A O 1
ATOM 550 N N . ALA A 1 69 ? 36.947 -10.833 -29.128 1.00 82.19 69 ALA A N 1
ATOM 551 C CA . ALA A 1 69 ? 36.747 -10.031 -30.329 1.00 82.19 69 ALA A CA 1
ATOM 552 C C . ALA 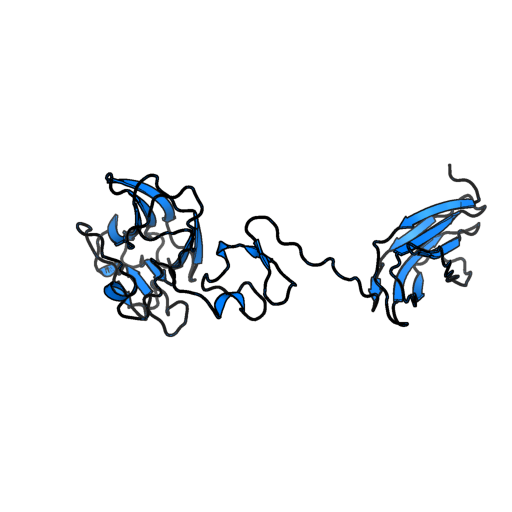A 1 69 ? 36.408 -8.583 -29.948 1.00 82.19 69 ALA A C 1
ATOM 554 O O . ALA A 1 69 ? 35.590 -8.341 -29.067 1.00 82.19 69 ALA A O 1
ATOM 555 N N . THR A 1 70 ? 37.049 -7.610 -30.603 1.00 80.31 70 THR A N 1
ATOM 556 C CA . THR A 1 70 ? 36.791 -6.176 -30.370 1.00 80.31 70 THR A CA 1
ATOM 557 C C . THR A 1 70 ? 35.987 -5.597 -31.529 1.00 80.31 70 THR A C 1
ATOM 559 O O . THR A 1 70 ? 36.373 -5.783 -32.685 1.00 80.31 70 THR A O 1
ATOM 562 N N . PHE A 1 71 ? 34.922 -4.852 -31.225 1.00 78.00 71 PHE A N 1
ATOM 563 C CA . PHE A 1 71 ? 34.030 -4.231 -32.211 1.00 78.00 71 PHE A CA 1
ATOM 564 C C . PHE A 1 71 ? 34.009 -2.704 -32.054 1.00 78.00 71 PHE A C 1
ATOM 566 O O . PHE A 1 71 ? 33.127 -2.147 -31.401 1.00 78.00 71 PHE A O 1
ATOM 573 N N . PRO A 1 72 ? 34.979 -1.983 -32.639 1.00 72.62 72 PRO A N 1
ATOM 574 C CA . PRO A 1 72 ? 34.920 -0.529 -32.683 1.00 72.62 72 PRO A CA 1
ATOM 575 C C . PRO A 1 72 ? 33.891 -0.096 -33.741 1.00 72.62 72 PRO A C 1
ATOM 577 O O . PRO A 1 72 ? 34.180 -0.154 -34.935 1.00 72.62 72 PRO A O 1
ATOM 580 N N . SER A 1 73 ? 32.700 0.357 -33.331 1.00 71.12 73 SER A N 1
ATOM 581 C CA . SER A 1 73 ? 31.645 0.773 -34.269 1.00 71.12 73 SER A CA 1
ATOM 582 C C . SER A 1 73 ? 31.031 2.124 -33.913 1.00 71.12 73 SER A C 1
ATOM 584 O O . SER A 1 73 ? 30.509 2.325 -32.826 1.00 71.12 73 SER A O 1
ATOM 586 N N . LYS A 1 74 ? 31.017 3.054 -34.876 1.00 67.44 74 LYS A N 1
ATOM 587 C CA . LYS A 1 74 ? 30.351 4.366 -34.744 1.00 67.44 74 LYS A CA 1
ATOM 588 C C . LYS A 1 74 ? 28.864 4.337 -35.125 1.00 67.44 74 LYS A C 1
ATOM 590 O O . LYS A 1 74 ? 28.223 5.382 -35.142 1.00 67.44 74 LYS A O 1
ATOM 595 N N . SER A 1 75 ? 28.335 3.169 -35.472 1.00 70.38 75 SER A N 1
ATOM 596 C CA . SER A 1 75 ? 26.946 2.946 -35.885 1.00 70.38 75 SER A CA 1
ATOM 597 C C . SER A 1 75 ? 26.375 1.725 -35.173 1.00 70.38 75 SER A C 1
ATOM 599 O O . SER A 1 75 ? 27.136 0.884 -34.696 1.00 70.38 75 SER A O 1
ATOM 601 N N . HIS A 1 76 ? 25.048 1.603 -35.138 1.00 76.31 76 HIS A N 1
ATOM 602 C CA . HIS A 1 76 ? 24.387 0.424 -34.575 1.00 76.31 76 HIS A CA 1
ATOM 603 C C . HIS A 1 76 ? 24.842 -0.828 -35.324 1.00 76.31 76 HIS A C 1
ATOM 605 O O . HIS A 1 76 ? 25.023 -0.776 -36.543 1.00 76.31 76 HIS A O 1
ATOM 611 N N . PHE A 1 77 ? 25.041 -1.926 -34.608 1.00 78.31 77 PHE A N 1
ATOM 612 C CA . PHE A 1 77 ? 25.540 -3.166 -35.178 1.00 78.31 77 PHE A CA 1
ATOM 613 C C . PHE A 1 77 ? 24.992 -4.386 -34.441 1.00 78.31 77 PHE A C 1
ATOM 615 O O . PHE A 1 77 ? 24.783 -4.329 -33.241 1.00 78.31 77 PHE A O 1
ATOM 622 N N . SER A 1 78 ? 24.812 -5.510 -35.117 1.00 80.88 78 SER A N 1
ATOM 623 C CA . SER A 1 78 ? 24.673 -6.828 -34.501 1.00 80.88 78 SER A CA 1
ATOM 624 C C . SER A 1 78 ? 25.981 -7.601 -34.649 1.00 80.88 78 SER A C 1
ATOM 626 O O . SER A 1 78 ? 26.844 -7.267 -35.469 1.00 80.88 78 SER A O 1
ATOM 628 N N . VAL A 1 79 ? 26.154 -8.636 -33.835 1.00 84.50 79 VAL A N 1
ATOM 629 C CA . VAL A 1 79 ? 27.248 -9.602 -33.963 1.00 84.50 79 VAL A CA 1
ATOM 630 C C . VAL A 1 79 ? 26.712 -10.930 -34.489 1.00 84.50 79 VAL A C 1
ATOM 632 O O . VAL A 1 79 ? 25.748 -11.477 -33.949 1.00 84.50 79 VAL A O 1
ATOM 635 N N . VAL A 1 80 ? 27.356 -11.453 -35.530 1.00 86.62 80 VAL A N 1
ATOM 636 C CA . VAL A 1 80 ? 27.049 -12.744 -36.148 1.00 86.62 80 VAL A CA 1
ATOM 637 C C . VAL A 1 80 ? 28.210 -13.694 -35.909 1.00 86.62 80 VAL A C 1
ATOM 639 O O . VAL A 1 80 ? 29.339 -13.439 -36.328 1.00 86.62 80 VAL A O 1
ATOM 642 N N . ILE A 1 81 ? 27.929 -14.807 -35.247 1.00 85.81 81 ILE A N 1
ATOM 643 C CA . ILE A 1 81 ? 28.889 -15.885 -35.032 1.00 85.81 81 ILE A CA 1
ATOM 644 C C . ILE A 1 81 ? 28.637 -16.931 -36.112 1.00 85.81 81 ILE A C 1
ATOM 646 O O . ILE A 1 81 ? 27.551 -17.502 -36.177 1.00 85.81 81 ILE A O 1
ATOM 650 N N . GLU A 1 82 ? 29.621 -17.170 -36.972 1.00 85.56 82 GLU A N 1
ATOM 651 C CA . GLU A 1 82 ? 29.538 -18.140 -38.060 1.00 85.56 82 GLU A CA 1
ATOM 652 C C . GLU A 1 82 ? 30.489 -19.310 -37.814 1.00 85.56 82 GLU A C 1
ATOM 654 O O . GLU A 1 82 ? 31.688 -19.118 -37.605 1.00 85.56 82 GLU A O 1
ATOM 659 N N . VAL A 1 83 ? 29.975 -20.531 -37.920 1.00 81.00 83 VAL A N 1
ATOM 660 C CA . VAL A 1 83 ? 30.784 -21.749 -38.002 1.00 81.00 83 VAL A CA 1
ATOM 661 C C . VAL A 1 83 ? 30.725 -22.266 -39.428 1.00 81.00 83 VAL A C 1
ATOM 663 O O . VAL A 1 83 ? 29.645 -22.560 -39.935 1.00 81.00 83 VAL A O 1
ATOM 666 N N . ILE A 1 84 ? 31.888 -22.386 -40.066 1.00 79.38 84 ILE A N 1
ATOM 667 C CA . ILE A 1 84 ? 32.034 -22.945 -41.411 1.00 79.38 84 ILE A CA 1
ATOM 668 C C . ILE A 1 84 ? 32.619 -24.348 -41.289 1.00 79.38 84 ILE A C 1
ATOM 670 O O . ILE A 1 84 ? 33.751 -24.518 -40.816 1.00 79.38 84 ILE A O 1
ATOM 674 N N . PHE A 1 85 ? 31.848 -25.347 -41.716 1.00 75.31 85 PHE A N 1
ATOM 675 C CA . PHE A 1 85 ? 32.239 -26.751 -41.634 1.00 75.31 85 PHE A CA 1
ATOM 676 C C . PHE A 1 85 ? 33.336 -27.086 -42.658 1.00 75.31 85 PHE A C 1
ATOM 678 O O . PHE A 1 85 ? 33.240 -26.757 -43.844 1.00 75.31 85 PHE A O 1
ATOM 685 N N . GLY A 1 86 ? 34.404 -27.729 -42.174 1.00 71.19 86 GLY A N 1
ATOM 686 C CA . GLY A 1 86 ? 35.540 -28.188 -42.979 1.00 71.19 86 GLY A CA 1
ATOM 687 C C . GLY A 1 86 ? 35.285 -29.509 -43.705 1.00 71.19 86 GLY A C 1
ATOM 688 O O . GLY A 1 86 ? 34.160 -29.990 -43.781 1.00 71.19 86 GLY A O 1
ATOM 689 N N . SER A 1 87 ? 36.345 -30.125 -44.231 1.00 67.44 87 SER A N 1
ATOM 690 C CA . SER A 1 87 ? 36.274 -31.415 -44.941 1.00 67.44 87 SER A CA 1
ATOM 691 C C . SER A 1 87 ? 36.300 -32.646 -44.017 1.00 67.44 87 SER A C 1
ATOM 693 O O . SER A 1 87 ? 36.312 -33.777 -44.502 1.00 67.44 87 SER A O 1
ATOM 695 N N . GLY A 1 88 ? 36.341 -32.455 -42.692 1.00 61.50 88 GLY A N 1
ATOM 696 C CA . GLY A 1 88 ? 36.412 -33.538 -41.704 1.00 61.50 88 GLY A CA 1
ATOM 697 C C . GLY A 1 88 ? 35.058 -34.155 -41.348 1.00 61.50 88 GLY A C 1
ATOM 698 O O . GLY A 1 88 ? 34.096 -33.440 -41.089 1.00 61.50 88 GLY A O 1
ATOM 699 N N . TYR A 1 89 ? 35.011 -35.487 -41.248 1.00 55.94 89 TYR A N 1
ATOM 700 C CA . TYR A 1 89 ? 33.808 -36.261 -40.895 1.00 55.94 89 TYR A CA 1
ATOM 701 C C . TYR A 1 89 ? 33.384 -36.147 -39.419 1.00 55.94 89 TYR A C 1
ATOM 703 O O . TYR A 1 89 ? 32.243 -36.456 -39.089 1.00 55.94 89 TYR A O 1
ATOM 711 N N . LEU A 1 90 ? 34.286 -35.703 -38.536 1.00 56.78 90 LEU A N 1
ATOM 712 C CA . LEU A 1 90 ? 34.030 -35.456 -37.115 1.00 56.78 90 LEU A CA 1
ATOM 713 C C . LEU A 1 90 ? 34.525 -34.047 -36.781 1.00 56.78 90 LEU A C 1
ATOM 715 O O . LEU A 1 90 ? 35.716 -33.831 -36.549 1.00 56.78 90 LEU A O 1
ATOM 719 N N . SER A 1 91 ? 33.614 -33.076 -36.833 1.00 65.62 91 SER A N 1
ATOM 720 C CA . SER A 1 91 ? 33.857 -31.748 -36.279 1.00 65.62 91 SER A CA 1
ATOM 721 C C . SER A 1 91 ? 32.675 -31.344 -35.414 1.00 65.62 91 SER A C 1
ATOM 723 O O . SER A 1 91 ? 31.565 -31.157 -35.909 1.00 65.62 91 SER A O 1
ATOM 725 N N . SER A 1 92 ? 32.913 -31.273 -34.108 1.00 74.88 92 SER A N 1
ATOM 726 C CA . SER A 1 92 ? 31.981 -30.695 -33.151 1.00 74.88 92 SER A CA 1
ATOM 727 C C . SER A 1 92 ? 32.526 -29.331 -32.735 1.00 74.88 92 SER A C 1
ATOM 729 O O . SER A 1 92 ? 33.734 -29.149 -32.545 1.00 74.88 92 SER A O 1
ATOM 731 N N . MET A 1 93 ? 31.636 -28.346 -32.671 1.00 79.12 93 MET A N 1
ATOM 732 C CA . MET A 1 93 ? 31.943 -27.033 -32.127 1.00 79.12 93 MET A CA 1
ATOM 733 C C . MET A 1 93 ? 30.860 -26.662 -31.133 1.00 79.12 93 MET A C 1
ATOM 735 O O . MET A 1 93 ? 29.674 -26.795 -31.434 1.00 79.12 93 MET A O 1
ATOM 739 N N . ALA A 1 94 ? 31.282 -26.197 -29.967 1.00 84.75 94 ALA A N 1
ATOM 740 C CA . ALA A 1 94 ? 30.401 -25.606 -28.977 1.00 84.75 94 ALA A CA 1
ATOM 741 C C . ALA A 1 94 ? 30.928 -24.220 -28.615 1.00 84.75 94 ALA A C 1
ATOM 743 O O . ALA A 1 94 ? 32.127 -23.952 -28.713 1.00 84.75 94 ALA A O 1
ATOM 744 N N . ILE A 1 95 ? 30.013 -23.345 -28.230 1.00 86.75 95 ILE A N 1
ATOM 745 C CA . ILE A 1 95 ? 30.304 -22.012 -27.724 1.00 86.75 95 ILE A CA 1
ATOM 746 C C . ILE A 1 95 ? 29.541 -21.843 -26.418 1.00 86.75 95 ILE A C 1
ATOM 748 O O . ILE A 1 95 ? 28.419 -22.336 -26.306 1.00 86.75 95 ILE A O 1
ATOM 752 N N . ASP A 1 96 ? 30.155 -21.182 -25.451 1.00 88.25 96 ASP A N 1
ATOM 753 C CA . ASP A 1 96 ? 29.568 -20.922 -24.142 1.00 88.25 96 ASP A CA 1
ATOM 754 C C . ASP A 1 96 ? 30.073 -19.583 -23.584 1.00 88.25 96 ASP A C 1
ATOM 756 O O . ASP A 1 96 ? 30.990 -18.975 -24.151 1.00 88.25 96 ASP A O 1
ATOM 760 N N . ASP A 1 97 ? 29.475 -19.128 -22.480 1.00 89.00 97 ASP A N 1
ATOM 761 C CA . ASP A 1 97 ? 29.949 -17.994 -21.675 1.00 89.00 97 ASP A CA 1
ATOM 762 C C . ASP A 1 97 ? 30.187 -16.710 -22.496 1.00 89.00 97 ASP A C 1
ATOM 764 O O . ASP A 1 97 ? 31.206 -16.023 -22.370 1.00 89.00 97 ASP A O 1
ATOM 768 N N . ILE A 1 98 ? 29.243 -16.391 -23.386 1.00 87.75 98 ILE A N 1
ATOM 769 C CA . ILE A 1 98 ? 29.294 -15.183 -24.214 1.00 87.75 98 ILE A CA 1
ATOM 770 C C . ILE A 1 98 ? 29.013 -13.954 -23.341 1.00 87.75 98 ILE A C 1
ATOM 772 O O . ILE A 1 98 ? 27.913 -13.786 -22.818 1.00 87.75 98 ILE A O 1
ATOM 776 N N . GLU A 1 99 ? 29.985 -13.051 -23.244 1.00 86.06 99 GLU A N 1
ATOM 777 C CA . GLU A 1 99 ? 29.908 -11.816 -22.463 1.00 86.06 99 GLU A CA 1
ATOM 778 C C . GLU A 1 99 ? 30.314 -10.610 -23.323 1.00 86.06 99 GLU A C 1
ATOM 780 O O . GLU A 1 99 ? 31.346 -10.624 -23.996 1.00 86.06 99 GLU A O 1
ATOM 785 N N . PHE A 1 100 ? 29.520 -9.539 -23.275 1.00 82.88 100 PHE A N 1
ATOM 786 C CA . PHE A 1 100 ? 29.814 -8.268 -23.939 1.00 82.88 100 PHE A CA 1
ATOM 787 C C . PHE A 1 100 ? 30.199 -7.211 -22.898 1.00 82.88 100 PHE A C 1
ATOM 789 O O . PHE A 1 100 ? 29.409 -6.873 -22.021 1.00 82.88 100 PHE A O 1
ATOM 796 N N . LYS A 1 101 ? 31.410 -6.657 -23.006 1.00 80.88 101 LYS A N 1
ATOM 797 C CA . LYS A 1 101 ? 31.945 -5.600 -22.133 1.00 80.88 101 LYS A CA 1
ATOM 798 C C . LYS A 1 101 ? 32.120 -4.306 -22.904 1.00 80.88 101 LYS A C 1
ATOM 800 O O . LYS A 1 101 ? 32.692 -4.302 -23.992 1.00 80.88 101 LYS A O 1
ATOM 805 N N . ASN A 1 102 ? 31.681 -3.193 -22.315 1.00 73.69 102 ASN A N 1
ATOM 806 C CA . ASN A 1 102 ? 31.739 -1.853 -22.921 1.00 73.69 102 ASN A CA 1
ATOM 807 C C . ASN A 1 102 ? 31.068 -1.765 -24.306 1.00 73.69 102 ASN A C 1
ATOM 809 O O . ASN A 1 102 ? 31.370 -0.868 -25.096 1.00 73.69 102 ASN A O 1
ATOM 813 N N . CYS A 1 103 ? 30.184 -2.710 -24.614 1.00 72.81 103 CYS A N 1
ATOM 814 C CA . CYS A 1 103 ? 29.285 -2.647 -25.747 1.00 72.81 103 CYS A CA 1
ATOM 815 C C . CYS A 1 103 ? 28.004 -2.057 -25.182 1.00 72.81 103 CYS A C 1
ATOM 817 O O . CYS A 1 103 ? 27.264 -2.762 -24.504 1.00 72.81 103 CYS A O 1
ATOM 819 N N . SER A 1 104 ? 27.820 -0.747 -25.346 1.00 61.47 104 SER A N 1
ATOM 820 C CA . SER A 1 104 ? 26.595 -0.075 -24.927 1.00 61.47 104 SER A CA 1
ATOM 821 C C . SER A 1 104 ? 25.430 -0.698 -25.693 1.00 61.47 104 SER A C 1
ATOM 823 O O . SER A 1 104 ? 25.165 -0.359 -26.846 1.00 61.47 104 SER A O 1
ATOM 825 N N . ALA A 1 105 ? 24.780 -1.676 -25.073 1.00 51.56 105 ALA A N 1
ATOM 826 C CA . ALA A 1 105 ? 23.378 -1.895 -25.320 1.00 51.56 105 ALA A CA 1
ATOM 827 C C . ALA A 1 105 ? 22.704 -0.619 -24.811 1.00 51.56 105 ALA A C 1
ATOM 829 O O . ALA A 1 105 ? 22.787 -0.327 -23.619 1.00 51.56 105 ALA A O 1
ATOM 830 N N . ASP A 1 106 ? 22.101 0.167 -25.705 1.00 46.97 106 ASP A N 1
ATOM 831 C CA . ASP A 1 106 ? 20.925 0.902 -25.257 1.00 46.97 106 ASP A CA 1
ATOM 832 C C . ASP A 1 106 ? 19.970 -0.213 -24.839 1.00 46.97 106 ASP A C 1
ATOM 834 O O . ASP A 1 106 ? 19.479 -0.972 -25.681 1.00 46.97 106 ASP A O 1
ATOM 838 N N . GLU A 1 107 ? 19.802 -0.409 -23.533 1.00 51.56 107 GLU A N 1
ATOM 839 C CA . GLU A 1 107 ? 18.589 -1.060 -23.065 1.00 51.56 107 GLU A CA 1
ATOM 840 C C . GLU A 1 107 ? 17.447 -0.277 -23.726 1.00 51.56 107 GLU A C 1
ATOM 842 O O . GLU A 1 107 ? 17.480 0.961 -23.690 1.00 51.56 107 GLU A O 1
ATOM 847 N N . PRO A 1 108 ? 16.518 -0.941 -24.441 1.00 54.47 108 PRO A N 1
ATOM 848 C CA . PRO A 1 108 ? 15.397 -0.229 -25.031 1.00 54.47 108 PRO A CA 1
ATOM 849 C C . PRO A 1 108 ? 14.771 0.641 -23.936 1.00 54.47 108 PRO A C 1
ATOM 851 O O . PRO A 1 108 ? 14.701 0.174 -22.793 1.00 54.47 108 PRO A O 1
ATOM 854 N N . PRO A 1 109 ? 14.374 1.893 -24.247 1.00 59.72 109 PRO A N 1
ATOM 855 C CA . PRO A 1 109 ? 13.732 2.745 -23.260 1.00 59.72 109 PRO A CA 1
ATOM 856 C C . PRO A 1 109 ? 12.621 1.926 -22.619 1.00 59.72 109 PRO A C 1
ATOM 858 O O . PRO A 1 109 ? 11.852 1.268 -23.325 1.00 59.72 109 PRO A O 1
ATOM 861 N N . VAL A 1 110 ? 12.619 1.877 -21.290 1.00 71.44 110 VAL A N 1
ATOM 862 C CA . VAL A 1 110 ? 11.622 1.099 -20.568 1.00 71.44 110 VAL A CA 1
ATOM 863 C C . VAL A 1 110 ? 10.261 1.646 -21.011 1.00 71.44 110 VAL A C 1
ATOM 865 O O . VAL A 1 110 ? 10.003 2.841 -20.913 1.00 71.44 110 VAL A O 1
ATOM 868 N N . GLU A 1 111 ? 9.411 0.806 -21.590 1.00 83.06 111 GLU A N 1
ATOM 869 C CA . GLU A 1 111 ? 8.038 1.187 -21.917 1.00 83.06 111 GLU A CA 1
ATOM 870 C C . GLU A 1 111 ? 7.140 0.641 -20.815 1.00 83.06 111 GLU A C 1
ATOM 872 O O . GLU A 1 111 ? 7.070 -0.571 -20.603 1.00 83.06 111 GLU A O 1
ATOM 877 N N . CYS A 1 112 ? 6.479 1.541 -20.088 1.00 88.19 112 CYS A N 1
ATOM 878 C CA . CYS A 1 112 ? 5.531 1.143 -19.059 1.00 88.19 112 CYS A CA 1
ATOM 879 C C . CYS A 1 112 ? 4.268 0.562 -19.691 1.00 88.19 112 CYS A C 1
ATOM 881 O O . CYS A 1 112 ? 3.759 1.066 -20.697 1.00 88.19 112 CYS A O 1
ATOM 883 N N . GLY A 1 113 ? 3.766 -0.512 -19.090 1.00 88.25 113 GLY A N 1
ATOM 884 C CA . GLY A 1 113 ? 2.514 -1.133 -19.483 1.00 88.25 113 GLY A CA 1
ATOM 885 C C . GLY A 1 113 ? 1.288 -0.304 -19.093 1.00 88.25 113 GLY A C 1
ATOM 886 O O . GLY A 1 113 ? 1.364 0.829 -18.622 1.00 88.25 113 GLY A O 1
ATOM 887 N N . LEU A 1 114 ? 0.111 -0.903 -19.269 1.00 86.25 114 LEU A N 1
ATOM 888 C CA . LEU A 1 114 ? -1.132 -0.329 -18.757 1.00 86.25 114 LEU A CA 1
ATOM 889 C C . LEU A 1 114 ? -1.092 -0.271 -17.222 1.00 86.25 114 LEU A C 1
ATOM 891 O O . LEU A 1 114 ? -0.705 -1.250 -16.581 1.00 86.25 114 LEU A O 1
ATOM 895 N N . GLN A 1 115 ? -1.552 0.848 -16.657 1.00 87.88 115 GLN A N 1
ATOM 896 C CA . GLN A 1 115 ? -1.560 1.117 -15.213 1.00 87.88 115 GLN A CA 1
ATOM 897 C C . GLN A 1 115 ? -0.167 1.106 -14.568 1.00 87.88 115 GLN A C 1
ATOM 899 O O . GLN A 1 115 ? -0.005 0.735 -13.401 1.00 87.88 115 GLN A O 1
ATOM 904 N N . GLU A 1 116 ? 0.846 1.500 -15.337 1.00 93.06 116 GLU A N 1
ATOM 905 C CA . GLU A 1 116 ? 2.211 1.691 -14.868 1.00 93.06 116 GLU A CA 1
ATOM 906 C C . GLU A 1 116 ? 2.691 3.117 -15.132 1.00 93.06 116 GLU A C 1
ATOM 908 O O . GLU A 1 116 ? 2.375 3.727 -16.153 1.00 93.06 116 GLU A O 1
ATOM 913 N N . ILE A 1 117 ? 3.487 3.629 -14.199 1.00 91.06 117 ILE A N 1
ATOM 914 C CA . ILE A 1 117 ? 4.089 4.956 -14.238 1.00 91.06 117 ILE A CA 1
ATOM 915 C C . ILE A 1 117 ? 5.607 4.792 -14.240 1.00 91.06 117 ILE A C 1
ATOM 917 O O . ILE A 1 117 ? 6.166 3.996 -13.484 1.00 91.06 117 ILE A O 1
ATOM 921 N N . MET A 1 118 ? 6.271 5.560 -15.100 1.00 91.19 118 MET A N 1
ATOM 922 C CA . MET A 1 118 ? 7.726 5.609 -15.181 1.00 91.19 118 MET A CA 1
ATOM 923 C C . MET A 1 118 ? 8.304 6.392 -13.999 1.00 91.19 118 MET A C 1
ATOM 925 O O . MET A 1 118 ? 7.887 7.523 -13.743 1.00 91.19 118 MET A O 1
ATOM 929 N N . CYS A 1 119 ? 9.293 5.822 -13.313 1.00 91.00 119 CYS A N 1
ATOM 930 C CA . CYS A 1 119 ? 10.088 6.543 -12.323 1.00 91.00 119 CYS A CA 1
ATOM 931 C C . CYS A 1 119 ? 10.877 7.692 -12.975 1.00 91.00 119 CYS A C 1
ATOM 933 O O . CYS A 1 119 ? 11.255 7.627 -14.140 1.00 91.00 119 CYS A O 1
ATOM 935 N N . GLU A 1 120 ? 11.201 8.731 -12.202 1.00 88.56 120 GLU A N 1
ATOM 936 C CA . GLU A 1 120 ? 11.942 9.913 -12.687 1.00 88.56 120 GLU A CA 1
ATOM 937 C C . GLU A 1 120 ? 13.308 9.581 -13.325 1.00 88.56 120 GLU A C 1
ATOM 939 O O . GLU A 1 120 ? 13.811 10.339 -14.149 1.00 88.56 120 GLU A O 1
ATOM 944 N N . ASP A 1 121 ? 13.916 8.446 -12.964 1.00 82.62 121 ASP A N 1
ATOM 945 C CA . ASP A 1 121 ? 15.194 7.989 -13.517 1.00 82.62 121 ASP A CA 1
ATOM 946 C C . ASP A 1 121 ? 15.075 7.246 -14.860 1.00 82.62 121 ASP A C 1
ATOM 948 O O . ASP A 1 121 ? 16.104 6.834 -15.398 1.00 82.62 121 ASP A O 1
ATOM 952 N N . GLU A 1 122 ? 13.853 7.071 -15.376 1.00 82.19 122 GLU A N 1
ATOM 953 C CA . GLU A 1 122 ? 13.505 6.392 -16.635 1.00 82.19 122 GLU A CA 1
ATOM 954 C C . GLU A 1 122 ? 13.987 4.931 -16.734 1.00 82.19 122 GLU A C 1
ATOM 956 O O . GLU A 1 122 ? 14.082 4.359 -17.820 1.00 82.19 122 GLU A O 1
ATOM 961 N N . LYS A 1 123 ? 14.300 4.299 -15.595 1.00 81.81 123 LYS A N 1
ATOM 962 C CA . LYS A 1 123 ? 14.875 2.939 -15.545 1.00 81.81 123 LYS A CA 1
ATOM 963 C C . LYS A 1 123 ? 13.920 1.881 -15.024 1.00 81.81 123 LYS A C 1
ATOM 965 O O . LYS A 1 123 ? 14.243 0.693 -15.058 1.00 81.81 123 LYS A O 1
ATOM 970 N N . ARG A 1 124 ? 12.774 2.291 -14.487 1.00 85.31 124 ARG A N 1
ATOM 971 C CA . ARG A 1 124 ? 11.815 1.391 -13.855 1.00 85.31 124 ARG A CA 1
ATOM 972 C C . ARG A 1 124 ? 10.404 1.938 -13.977 1.00 85.31 124 ARG A C 1
ATOM 974 O O . ARG A 1 124 ? 10.171 3.120 -13.755 1.00 85.31 124 ARG A O 1
ATOM 981 N N . CYS A 1 125 ? 9.473 1.032 -14.235 1.00 91.31 125 CYS A N 1
ATOM 982 C CA . CYS A 1 125 ? 8.051 1.281 -14.088 1.00 91.31 125 CYS A CA 1
ATOM 983 C C . CYS A 1 125 ? 7.560 0.718 -12.754 1.00 91.31 125 CYS A C 1
ATOM 985 O O . CYS A 1 125 ? 7.994 -0.356 -12.322 1.00 91.31 125 CYS A O 1
ATOM 987 N N . ILE A 1 126 ? 6.653 1.445 -12.120 1.00 93.62 126 ILE A N 1
ATOM 988 C CA . ILE A 1 126 ? 5.901 1.008 -10.942 1.00 93.62 126 ILE A CA 1
ATOM 989 C C . ILE A 1 126 ? 4.413 1.072 -11.263 1.00 93.62 126 ILE A C 1
ATOM 991 O O . ILE A 1 126 ? 4.014 1.696 -12.246 1.00 93.62 126 ILE A O 1
ATOM 995 N N . LYS A 1 127 ? 3.572 0.408 -10.478 1.00 93.69 127 LYS A N 1
ATOM 996 C CA . LYS A 1 127 ? 2.123 0.455 -10.694 1.00 93.69 127 LYS A CA 1
ATOM 997 C C . LYS A 1 127 ? 1.560 1.823 -10.314 1.00 93.69 127 LYS A C 1
ATOM 999 O O . LYS A 1 127 ? 2.054 2.464 -9.395 1.00 93.69 127 LYS A O 1
ATOM 1004 N N . GLU A 1 128 ? 0.474 2.248 -10.962 1.00 92.12 128 GLU A N 1
ATOM 1005 C CA . GLU A 1 128 ? -0.209 3.516 -10.638 1.00 92.12 128 GLU A CA 1
ATOM 1006 C C . GLU A 1 128 ? -0.566 3.636 -9.147 1.00 92.12 128 GLU A C 1
ATOM 1008 O O . GLU A 1 128 ? -0.499 4.719 -8.575 1.00 92.12 128 GLU A O 1
ATOM 1013 N N . TRP A 1 129 ? -0.916 2.523 -8.496 1.00 92.62 129 TRP A N 1
ATOM 1014 C CA . TRP A 1 129 ? -1.238 2.498 -7.067 1.00 92.62 129 TRP A CA 1
ATOM 1015 C C . TRP A 1 129 ? -0.015 2.434 -6.143 1.00 92.62 129 TRP A C 1
ATOM 1017 O O . TRP A 1 129 ? -0.181 2.670 -4.951 1.00 92.62 129 TRP A O 1
ATOM 1027 N N . GLU A 1 130 ? 1.175 2.114 -6.655 1.00 94.62 130 GLU A N 1
ATOM 1028 C CA . GLU A 1 130 ? 2.445 2.197 -5.907 1.00 94.62 130 GLU A CA 1
ATOM 1029 C C . GLU A 1 130 ? 2.968 3.639 -5.870 1.00 94.62 130 GLU A C 1
ATOM 1031 O O . GLU A 1 130 ? 3.848 3.961 -5.092 1.00 94.62 130 GLU A O 1
ATOM 1036 N N . TRP A 1 131 ? 2.406 4.543 -6.676 1.00 92.88 131 TRP A N 1
ATOM 1037 C CA . TRP A 1 131 ? 2.755 5.955 -6.614 1.00 92.88 131 TRP A CA 1
ATOM 1038 C C . TRP A 1 131 ? 2.122 6.623 -5.385 1.00 92.88 131 TRP A C 1
ATOM 1040 O O . TRP A 1 131 ? 0.893 6.600 -5.224 1.00 92.88 131 TR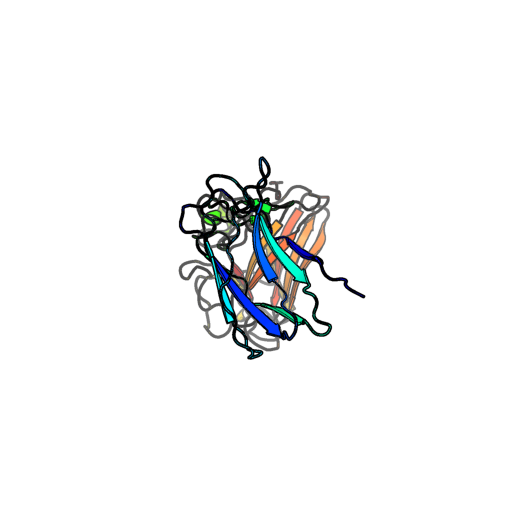P A O 1
ATOM 1050 N N . CYS A 1 132 ? 2.934 7.286 -4.558 1.00 93.00 132 CYS A N 1
ATOM 1051 C CA . CYS A 1 132 ? 2.472 7.989 -3.361 1.00 93.00 132 CYS A CA 1
ATOM 1052 C C . CYS A 1 132 ? 1.682 7.079 -2.414 1.00 93.00 132 CYS A C 1
ATOM 1054 O O . CYS A 1 132 ? 0.554 7.399 -2.019 1.00 93.00 132 CYS A O 1
ATOM 1056 N N . ASP A 1 133 ? 2.234 5.908 -2.111 1.00 92.31 133 ASP A N 1
ATOM 1057 C CA . ASP A 1 133 ? 1.629 4.931 -1.205 1.00 92.31 133 ASP A CA 1
ATOM 1058 C C . ASP A 1 133 ? 2.350 4.819 0.150 1.00 92.31 133 ASP A C 1
ATOM 1060 O O . ASP A 1 133 ? 1.955 4.014 1.000 1.00 92.31 133 ASP A O 1
ATOM 1064 N N . GLY A 1 134 ? 3.379 5.640 0.372 1.00 87.75 134 GLY A N 1
ATOM 1065 C CA . GLY A 1 134 ? 4.221 5.628 1.564 1.00 87.75 134 GLY A CA 1
ATOM 1066 C C . GLY A 1 134 ? 5.331 4.574 1.534 1.00 87.75 134 GLY A C 1
ATOM 1067 O O . GLY A 1 134 ? 6.039 4.409 2.534 1.00 87.75 134 GLY A O 1
ATOM 1068 N N . LYS A 1 135 ? 5.511 3.842 0.427 1.00 89.75 135 LYS A N 1
ATOM 1069 C CA . LYS A 1 135 ? 6.551 2.828 0.251 1.00 89.75 135 LYS A CA 1
ATOM 1070 C C . LYS A 1 135 ? 7.436 3.189 -0.952 1.00 89.75 135 LYS A C 1
ATOM 1072 O O . LYS A 1 135 ? 6.990 3.130 -2.080 1.00 89.75 135 LYS A O 1
ATOM 1077 N N . PRO A 1 136 ? 8.737 3.459 -0.738 1.00 91.44 136 PRO A N 1
ATOM 1078 C CA . PRO A 1 136 ? 9.653 3.736 -1.841 1.00 91.44 136 PRO A CA 1
ATOM 1079 C C . PRO A 1 136 ? 9.768 2.549 -2.809 1.00 91.44 136 PRO A C 1
ATOM 1081 O O . PRO A 1 136 ? 10.361 1.520 -2.463 1.00 91.44 136 PRO A O 1
ATOM 1084 N N . ASP A 1 137 ? 9.254 2.709 -4.024 1.00 92.94 137 ASP A N 1
ATOM 1085 C CA . ASP A 1 137 ? 9.342 1.740 -5.115 1.00 92.94 137 ASP A CA 1
ATOM 1086 C C . ASP A 1 137 ? 10.258 2.230 -6.247 1.00 92.94 137 ASP A C 1
ATOM 1088 O O . ASP A 1 137 ? 10.932 1.418 -6.901 1.00 92.94 137 ASP A O 1
ATOM 1092 N N . CYS A 1 138 ? 10.382 3.550 -6.414 1.00 91.94 138 CYS A N 1
ATOM 1093 C CA . CYS A 1 138 ? 11.395 4.165 -7.269 1.00 91.94 138 CYS A CA 1
ATOM 1094 C C . CYS A 1 138 ? 12.769 4.287 -6.585 1.00 91.94 138 CYS A C 1
ATOM 1096 O O . CYS A 1 138 ? 12.915 4.376 -5.360 1.00 91.94 138 CYS A O 1
ATOM 1098 N N . ASN A 1 139 ? 13.826 4.348 -7.402 1.00 87.88 139 ASN A N 1
ATOM 1099 C CA . ASN A 1 139 ? 15.184 4.552 -6.905 1.00 87.88 139 ASN A CA 1
ATOM 1100 C C . ASN A 1 139 ? 15.296 5.891 -6.165 1.00 87.88 139 ASN A C 1
ATOM 1102 O O . ASN A 1 139 ? 15.004 6.957 -6.701 1.00 87.88 139 ASN A O 1
ATOM 1106 N N . GLY A 1 140 ? 15.749 5.839 -4.911 1.00 87.06 140 GLY A N 1
ATOM 1107 C CA . GLY A 1 140 ? 15.846 7.031 -4.068 1.00 87.06 140 GLY A CA 1
ATOM 1108 C C . GLY A 1 140 ? 14.496 7.596 -3.605 1.00 87.06 140 GLY A C 1
ATOM 1109 O O . GLY A 1 140 ? 14.473 8.755 -3.171 1.00 87.06 140 GLY A O 1
ATOM 1110 N N . GLY A 1 141 ? 13.413 6.808 -3.702 1.00 90.62 141 GLY A N 1
ATOM 1111 C CA . GLY A 1 141 ? 12.073 7.136 -3.202 1.00 90.62 141 GLY A CA 1
ATOM 1112 C C . GLY A 1 141 ? 11.500 8.411 -3.808 1.00 90.62 141 GLY A C 1
ATOM 1113 O O . GLY A 1 141 ? 11.039 9.287 -3.081 1.00 90.62 141 GLY A O 1
ATOM 1114 N N . THR A 1 142 ? 11.685 8.611 -5.114 1.00 92.69 142 THR A N 1
ATOM 1115 C CA . THR A 1 142 ? 11.222 9.814 -5.826 1.00 92.69 142 THR A CA 1
ATOM 1116 C C . THR A 1 142 ? 9.706 9.860 -5.990 1.00 92.69 142 THR A C 1
ATOM 1118 O O . THR A 1 142 ? 9.133 10.947 -5.946 1.00 92.69 142 THR A O 1
ATOM 1121 N N . ASP A 1 143 ? 9.077 8.693 -6.080 1.00 93.94 143 ASP A N 1
ATOM 1122 C CA . ASP A 1 143 ? 7.633 8.459 -6.035 1.00 93.94 143 ASP A CA 1
ATOM 1123 C C . ASP A 1 143 ? 6.959 9.033 -4.780 1.00 93.94 143 ASP A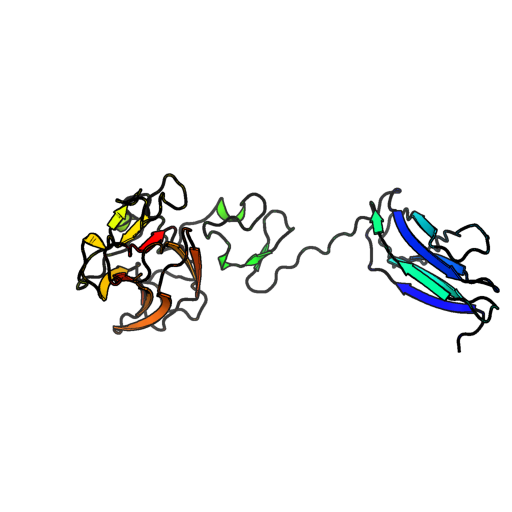 C 1
ATOM 1125 O O . ASP A 1 143 ? 5.819 9.473 -4.858 1.00 93.94 143 ASP A O 1
ATOM 1129 N N . GLU A 1 144 ? 7.681 9.150 -3.661 1.00 93.25 144 GLU A N 1
ATOM 1130 C CA . GLU A 1 144 ? 7.122 9.579 -2.367 1.00 93.25 144 GLU A CA 1
ATOM 1131 C C . GLU A 1 144 ? 7.382 11.057 -1.998 1.00 93.25 144 GLU A C 1
ATOM 1133 O O . GLU A 1 144 ? 6.990 11.524 -0.929 1.00 93.25 144 GLU A O 1
ATOM 1138 N N . LYS A 1 145 ? 8.069 11.843 -2.843 1.00 89.94 145 LYS A N 1
ATOM 1139 C CA . LYS A 1 145 ? 8.544 13.195 -2.452 1.00 89.94 145 LYS A CA 1
ATOM 1140 C C . LYS A 1 145 ? 7.546 14.328 -2.663 1.00 89.94 145 LYS A C 1
ATOM 1142 O O . LYS A 1 145 ? 7.582 15.306 -1.921 1.00 89.94 145 LYS A O 1
ATOM 1147 N N . ASN A 1 146 ? 6.700 14.240 -3.686 1.00 88.25 146 ASN A N 1
ATOM 1148 C CA . ASN A 1 146 ? 5.815 15.334 -4.114 1.00 88.25 146 ASN A CA 1
ATOM 1149 C C . ASN A 1 146 ? 4.351 14.887 -4.172 1.00 88.25 146 ASN A C 1
ATOM 1151 O O . ASN A 1 146 ? 3.608 15.228 -5.095 1.00 88.25 146 ASN A O 1
ATOM 1155 N N . CYS A 1 147 ? 3.952 14.104 -3.177 1.00 89.75 147 CYS A N 1
ATOM 1156 C CA . CYS A 1 147 ? 2.617 13.547 -3.091 1.00 89.75 147 CYS A CA 1
ATOM 1157 C C . CYS A 1 147 ? 1.593 14.598 -2.686 1.00 89.75 147 CYS A C 1
ATOM 1159 O O . CYS A 1 147 ? 1.793 15.387 -1.760 1.00 89.75 147 CYS A O 1
ATOM 1161 N N . LYS A 1 148 ? 0.465 14.603 -3.394 1.00 89.31 148 LYS A N 1
ATOM 1162 C CA . LYS A 1 148 ? -0.710 15.365 -2.982 1.00 89.31 148 LYS A CA 1
ATOM 1163 C C . LYS A 1 148 ? -1.522 14.493 -2.044 1.00 89.31 148 LYS A C 1
ATOM 1165 O O . LYS A 1 148 ? -1.758 13.330 -2.345 1.00 89.31 148 LYS A O 1
ATOM 1170 N N . ARG A 1 149 ? -1.985 15.081 -0.944 1.00 86.50 149 ARG A N 1
ATOM 1171 C CA . ARG A 1 149 ? -2.928 14.412 -0.052 1.00 86.50 149 ARG A CA 1
ATOM 1172 C C . ARG A 1 149 ? -4.243 14.179 -0.790 1.00 86.50 149 ARG A C 1
ATOM 1174 O O . ARG A 1 149 ? -4.854 15.137 -1.271 1.00 86.50 149 ARG A O 1
ATOM 1181 N N . VAL A 1 150 ? -4.668 12.927 -0.854 1.00 91.06 150 VAL A N 1
ATOM 1182 C CA . VAL A 1 150 ? -5.942 12.508 -1.429 1.00 91.06 150 VAL A CA 1
ATOM 1183 C C . VAL A 1 150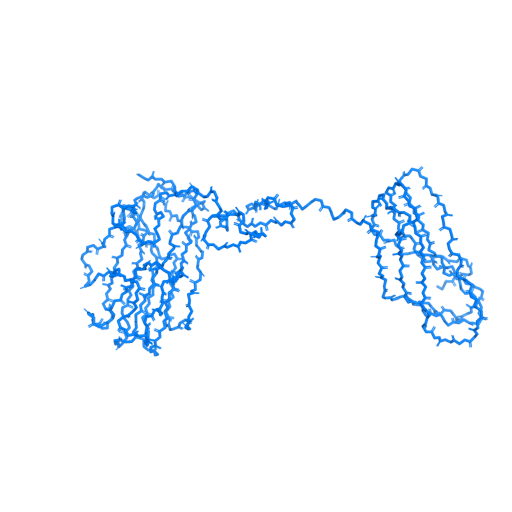 ? -7.014 12.511 -0.339 1.00 91.06 150 VAL A C 1
ATOM 1185 O O . VAL A 1 150 ? -6.749 12.420 0.864 1.00 91.06 150 VAL A O 1
ATOM 1188 N N . HIS A 1 151 ? -8.264 12.707 -0.753 1.00 90.88 151 HIS A N 1
ATOM 1189 C CA . HIS A 1 151 ? -9.409 12.662 0.149 1.00 90.88 151 HIS A CA 1
ATOM 1190 C C . HIS A 1 151 ? -9.490 11.291 0.834 1.00 90.88 151 HIS A C 1
ATOM 1192 O O . HIS A 1 151 ? -9.439 10.262 0.171 1.00 90.88 151 HIS A O 1
ATOM 1198 N N . GLY A 1 152 ? -9.620 11.284 2.161 1.00 92.00 152 GLY A N 1
ATOM 1199 C CA . GLY A 1 152 ? -9.617 10.061 2.965 1.00 92.00 152 GLY A CA 1
ATOM 1200 C C . GLY A 1 152 ? -8.242 9.628 3.482 1.00 92.00 152 GLY A C 1
ATOM 1201 O O . GLY A 1 152 ? -8.215 8.818 4.407 1.00 92.00 152 GLY A O 1
ATOM 1202 N N . ASP A 1 153 ? -7.131 10.183 2.985 1.00 93.94 153 ASP A N 1
ATOM 1203 C CA . ASP A 1 153 ? -5.787 9.841 3.471 1.00 93.94 153 ASP A CA 1
ATOM 1204 C C . ASP A 1 153 ? -5.613 10.162 4.958 1.00 93.94 153 ASP A C 1
ATOM 1206 O O . ASP A 1 153 ? -5.964 11.257 5.434 1.00 93.94 153 ASP A O 1
ATOM 1210 N N . CYS A 1 154 ? -5.016 9.219 5.688 1.00 93.25 154 CYS A N 1
ATOM 1211 C CA . CYS A 1 154 ? -4.784 9.339 7.113 1.00 93.25 154 CYS A CA 1
ATOM 1212 C C . CYS A 1 154 ? -3.553 8.563 7.601 1.00 93.25 154 CYS A C 1
ATOM 1214 O O . CYS A 1 154 ? -3.533 7.335 7.608 1.00 93.25 154 CYS A O 1
ATOM 1216 N N . HIS A 1 155 ? -2.569 9.312 8.101 1.00 89.56 155 HIS A N 1
ATOM 1217 C CA . HIS A 1 155 ? -1.357 8.797 8.756 1.00 89.56 155 HIS A CA 1
ATOM 1218 C C . HIS A 1 155 ? -1.455 8.809 10.288 1.00 89.56 155 HIS A C 1
ATOM 1220 O O . HIS A 1 155 ? -0.506 8.479 10.974 1.00 89.56 155 HIS A O 1
ATOM 1226 N N . PHE A 1 156 ? -2.576 9.280 10.846 1.00 91.00 156 PHE A N 1
ATOM 1227 C CA . PHE A 1 156 ? -2.849 9.361 12.291 1.00 91.00 156 PHE A CA 1
ATOM 1228 C C . PHE A 1 156 ? -1.830 10.129 13.158 1.00 91.00 156 PHE A C 1
ATOM 1230 O O . PHE A 1 156 ? -1.997 10.182 14.377 1.00 91.00 156 PHE A O 1
ATOM 1237 N N . ASP A 1 157 ? -0.831 10.782 12.568 1.00 86.06 157 ASP A N 1
ATOM 1238 C CA . ASP A 1 157 ? 0.220 11.527 13.271 1.00 86.06 157 ASP A CA 1
ATOM 1239 C C . ASP A 1 157 ? -0.267 12.796 13.975 1.00 86.06 157 ASP A C 1
ATOM 1241 O O . ASP A 1 157 ? 0.275 13.164 15.018 1.00 86.06 157 ASP A O 1
ATOM 1245 N N . ASP A 1 158 ? -1.352 13.390 13.491 1.00 80.38 158 ASP A N 1
ATOM 1246 C CA . ASP A 1 158 ? -1.947 14.620 14.018 1.00 80.38 158 ASP A CA 1
ATOM 1247 C C . ASP A 1 158 ? -3.369 14.373 14.570 1.00 80.38 158 ASP A C 1
ATOM 1249 O O . ASP A 1 158 ? -3.748 13.235 14.872 1.00 80.38 158 ASP A O 1
ATOM 1253 N N . ASP A 1 159 ? -4.167 15.434 14.735 1.00 80.12 159 ASP A N 1
ATOM 1254 C CA . ASP A 1 159 ? -5.580 15.347 15.124 1.00 80.12 159 ASP A CA 1
ATOM 1255 C C . ASP A 1 159 ? -6.432 14.746 13.988 1.00 80.12 159 ASP A C 1
ATOM 1257 O O . ASP A 1 159 ? -7.040 15.432 13.161 1.00 80.12 159 ASP A O 1
ATOM 1261 N N . TRP A 1 160 ? -6.379 13.417 13.897 1.00 83.56 160 TRP A N 1
ATOM 1262 C CA . TRP A 1 160 ? -6.886 12.632 12.775 1.00 83.56 160 TRP A CA 1
ATOM 1263 C C . TRP A 1 160 ? -8.392 12.757 12.492 1.00 83.56 160 TRP A C 1
ATOM 1265 O O . TRP A 1 160 ? -8.734 12.718 11.309 1.00 83.56 160 TRP A O 1
ATOM 1275 N N . PRO A 1 161 ? -9.313 12.940 13.463 1.00 83.44 161 PRO A N 1
ATOM 1276 C CA . PRO A 1 161 ? -10.731 13.067 13.138 1.00 83.44 161 PRO A CA 1
ATOM 1277 C C . PRO A 1 161 ? -11.003 14.321 12.304 1.00 83.44 161 PRO A C 1
ATOM 1279 O O . PRO A 1 161 ? -11.732 14.259 11.317 1.00 83.44 161 PRO A O 1
ATOM 1282 N N . GLU A 1 162 ? -10.368 15.447 12.645 1.00 81.44 162 GLU A N 1
ATOM 1283 C CA . GLU A 1 162 ? -10.540 16.708 11.918 1.00 81.44 162 GLU A CA 1
ATOM 1284 C C . GLU A 1 162 ? -9.751 16.711 10.604 1.00 81.44 162 GLU A C 1
ATOM 1286 O O . GLU A 1 162 ? -10.292 17.045 9.550 1.00 81.44 162 GLU A O 1
ATOM 1291 N N . LEU A 1 163 ? -8.485 16.283 10.636 1.00 83.62 163 LEU A N 1
ATOM 1292 C CA . LEU A 1 163 ? -7.611 16.354 9.463 1.00 83.62 163 LEU A CA 1
ATOM 1293 C C . LEU A 1 163 ? -7.906 15.282 8.416 1.00 83.62 163 LEU A C 1
ATOM 1295 O O . LEU A 1 163 ? -7.741 15.539 7.225 1.00 83.62 163 LEU A O 1
ATOM 1299 N N . CYS A 1 164 ? -8.294 14.078 8.836 1.00 90.00 164 CYS A N 1
ATOM 1300 C CA . CYS A 1 164 ? -8.643 12.997 7.917 1.00 90.00 164 CYS A CA 1
ATOM 1301 C C . CYS A 1 164 ? -10.141 12.987 7.585 1.00 90.00 164 CYS A C 1
ATOM 1303 O O . CYS A 1 164 ? -10.537 12.409 6.574 1.00 90.00 164 CYS A O 1
ATOM 1305 N N . GLY A 1 165 ? -10.984 13.602 8.423 1.00 90.69 165 GLY A N 1
ATOM 1306 C CA . GLY A 1 165 ? -12.443 13.540 8.295 1.00 90.69 165 GLY A CA 1
ATOM 1307 C C . GLY A 1 165 ? -13.018 12.153 8.597 1.00 90.69 165 GLY A C 1
ATOM 1308 O O . GLY A 1 165 ? -14.125 11.829 8.163 1.00 90.69 165 GLY A O 1
ATOM 1309 N N . TRP A 1 166 ? -12.249 11.304 9.278 1.00 93.94 166 TRP A N 1
ATOM 1310 C CA . TRP A 1 166 ? -12.699 9.979 9.680 1.00 93.94 166 TRP A CA 1
ATOM 1311 C C . TRP A 1 166 ? -13.515 10.068 10.968 1.00 93.94 166 TRP A C 1
ATOM 1313 O O . TRP A 1 166 ? -13.293 10.936 11.810 1.00 93.94 166 TRP A O 1
ATOM 1323 N N . GLN A 1 167 ? -14.436 9.128 11.138 1.00 92.62 167 GLN A N 1
ATOM 1324 C CA . GLN A 1 167 ? -15.326 9.071 12.292 1.00 92.62 167 GLN A CA 1
ATOM 1325 C C . GLN A 1 167 ? -15.370 7.665 12.877 1.00 92.62 167 GLN A C 1
ATOM 1327 O O . GLN A 1 167 ? -15.336 6.668 12.150 1.00 92.62 167 GLN A O 1
ATOM 1332 N N . THR A 1 168 ? -15.478 7.575 14.199 1.00 91.06 168 THR A N 1
ATOM 1333 C CA . THR A 1 168 ? -15.797 6.310 14.861 1.00 91.06 168 THR A CA 1
ATOM 1334 C C . THR A 1 168 ? -17.163 5.832 14.385 1.00 91.06 168 THR A C 1
ATOM 1336 O O . THR A 1 168 ? -18.112 6.611 14.297 1.00 91.06 168 THR A O 1
ATOM 1339 N N . LYS A 1 169 ? -17.271 4.542 14.067 1.00 88.75 169 LYS A N 1
ATOM 1340 C CA . LYS A 1 169 ? -18.559 3.943 13.736 1.00 88.75 169 LYS A CA 1
ATOM 1341 C C . LYS A 1 169 ? -19.372 3.779 15.015 1.00 88.75 169 LYS A C 1
ATOM 1343 O O . LYS A 1 169 ? -19.010 2.981 15.879 1.00 88.75 169 LYS A O 1
ATOM 1348 N N . GLU A 1 170 ? -20.465 4.525 15.112 1.00 80.56 170 GLU A N 1
ATOM 1349 C CA . GLU A 1 170 ? -21.386 4.444 16.243 1.00 80.56 170 GLU A CA 1
ATOM 1350 C C . GLU A 1 170 ? -21.999 3.035 16.377 1.00 80.56 170 GLU A C 1
ATOM 1352 O O . GLU A 1 170 ? -22.054 2.264 15.415 1.00 80.56 170 GLU A O 1
ATOM 1357 N N . LEU A 1 171 ? -22.497 2.713 17.578 1.00 75.75 171 LEU A N 1
ATOM 1358 C CA . LEU A 1 171 ? -23.207 1.463 17.915 1.00 75.75 171 LEU A CA 1
ATOM 1359 C C . LEU A 1 171 ? -22.353 0.184 17.952 1.00 75.75 171 LEU A C 1
ATOM 1361 O O . LEU A 1 171 ? -22.902 -0.910 18.093 1.00 75.75 171 LEU A O 1
ATOM 1365 N N . LEU A 1 172 ? -21.030 0.300 17.856 1.00 79.12 172 LEU A N 1
ATOM 1366 C CA . LEU A 1 172 ? -20.114 -0.801 18.145 1.00 79.12 172 LEU A CA 1
ATOM 1367 C C . LEU A 1 172 ? -19.691 -0.791 19.620 1.00 79.12 172 LEU A C 1
ATOM 1369 O O . LEU A 1 172 ? -19.785 0.232 20.296 1.00 79.12 172 LEU A O 1
ATOM 1373 N N . GLN A 1 173 ? -19.275 -1.950 20.135 1.00 89.06 173 GLN A N 1
ATOM 1374 C CA . GLN A 1 173 ? -19.055 -2.147 21.574 1.00 89.06 173 GLN A CA 1
ATOM 1375 C C . GLN A 1 173 ? -17.856 -1.372 22.124 1.00 89.06 173 GLN A C 1
ATOM 1377 O O . GLN A 1 173 ? -17.839 -1.039 23.307 1.00 89.06 173 GLN A O 1
ATOM 1382 N N . PHE A 1 174 ? -16.865 -1.077 21.281 1.00 86.50 174 PHE A N 1
ATOM 1383 C CA . PHE A 1 174 ? -15.716 -0.264 21.661 1.00 86.50 174 PHE A CA 1
ATOM 1384 C C . PHE A 1 174 ? -15.140 0.510 20.469 1.00 86.50 174 PHE A C 1
ATOM 1386 O O . PHE A 1 174 ? -15.584 0.366 19.329 1.00 86.50 174 PHE A O 1
ATOM 1393 N N . GLU A 1 175 ? -14.146 1.355 20.742 1.00 88.06 175 GLU A N 1
ATOM 1394 C CA . GLU A 1 175 ? -13.598 2.310 19.778 1.00 88.06 175 GLU A CA 1
ATOM 1395 C C . GLU A 1 175 ? -12.114 2.062 19.488 1.00 88.06 175 GLU A C 1
ATOM 1397 O O . GLU A 1 175 ? -11.350 1.595 20.342 1.00 88.06 175 GLU A O 1
ATOM 1402 N N . TRP A 1 176 ? -11.693 2.434 18.278 1.00 90.19 176 TRP A N 1
ATOM 1403 C CA . TRP A 1 176 ? -10.277 2.523 17.934 1.00 90.19 176 TRP A CA 1
ATOM 1404 C C . TRP A 1 176 ? -9.611 3.617 18.769 1.00 90.19 176 TRP A C 1
ATOM 1406 O O . TRP A 1 176 ? -10.138 4.714 18.928 1.00 90.19 176 TRP A O 1
ATOM 1416 N N . SER A 1 177 ? -8.430 3.325 19.299 1.00 88.00 177 SER A N 1
ATOM 1417 C CA . SER A 1 177 ? -7.632 4.269 20.076 1.00 88.00 177 SER A CA 1
ATOM 1418 C C . SER A 1 177 ? -6.407 4.702 19.280 1.00 88.00 177 SER A C 1
ATOM 1420 O O . SER A 1 177 ? -5.772 3.885 18.620 1.00 88.00 177 SER A O 1
ATOM 1422 N N . ARG A 1 178 ? -6.025 5.977 19.381 1.00 88.69 178 ARG A N 1
ATOM 1423 C CA . ARG A 1 178 ? -4.745 6.468 18.851 1.00 88.69 178 ARG A CA 1
ATOM 1424 C C . ARG A 1 178 ? -3.623 6.202 19.852 1.00 88.69 178 ARG A C 1
ATOM 1426 O O . ARG A 1 178 ? -3.778 6.483 21.041 1.00 88.69 178 ARG A O 1
ATOM 1433 N N . ALA A 1 179 ? -2.486 5.704 19.379 1.00 83.56 179 ALA A N 1
ATOM 1434 C CA . ALA A 1 179 ? -1.271 5.586 20.180 1.00 83.56 179 ALA A CA 1
ATOM 1435 C C . ALA A 1 179 ? -0.012 5.812 19.346 1.00 83.56 179 ALA A C 1
ATOM 1437 O O . ALA A 1 179 ? 0.000 5.604 18.143 1.00 83.56 179 ALA A O 1
ATOM 1438 N N . ASN A 1 180 ? 1.067 6.196 20.025 1.00 77.12 180 ASN A N 1
ATOM 1439 C CA . ASN A 1 180 ? 2.421 6.253 19.470 1.00 77.12 180 ASN A CA 1
ATOM 1440 C C . ASN A 1 180 ? 3.301 5.069 19.919 1.00 77.12 180 ASN A C 1
ATOM 1442 O O . ASN A 1 180 ? 4.399 4.872 19.405 1.00 77.12 180 ASN A O 1
ATOM 1446 N N . LYS A 1 181 ? 2.821 4.281 20.888 1.00 69.81 181 LYS A N 1
ATOM 1447 C CA . LYS A 1 181 ? 3.417 3.031 21.370 1.00 69.81 181 LYS A CA 1
ATOM 1448 C C . LYS A 1 181 ? 2.345 2.165 22.023 1.00 69.81 181 LYS A C 1
ATOM 1450 O O . LYS A 1 181 ? 1.424 2.689 22.654 1.00 69.81 181 LYS A O 1
ATOM 1455 N N . SER A 1 182 ? 2.478 0.849 21.915 1.00 63.12 182 SER A N 1
ATOM 1456 C CA . SER A 1 182 ? 1.559 -0.081 22.566 1.00 63.12 182 SER A CA 1
ATOM 1457 C C . SER A 1 182 ? 1.755 -0.079 24.085 1.00 63.12 182 SER A C 1
ATOM 1459 O O . SER A 1 182 ? 2.831 0.238 24.602 1.00 63.12 182 SER A O 1
ATOM 1461 N N . ARG A 1 183 ? 0.683 -0.392 24.826 1.00 58.81 183 ARG A N 1
ATOM 1462 C CA . ARG A 1 183 ? 0.691 -0.411 26.300 1.00 58.81 183 ARG A CA 1
ATOM 1463 C C . ARG A 1 183 ? 1.595 -1.519 26.850 1.00 58.81 183 ARG A C 1
ATOM 1465 O O . ARG A 1 183 ? 2.225 -1.337 27.890 1.00 58.81 183 ARG A O 1
ATOM 1472 N N . SER A 1 184 ? 1.689 -2.630 26.128 1.00 53.12 184 SER A N 1
ATOM 1473 C CA . SER A 1 184 ? 2.625 -3.727 26.345 1.00 53.12 184 SER A CA 1
ATOM 1474 C C . SER A 1 184 ? 3.373 -3.971 25.034 1.00 53.12 184 SER A C 1
ATOM 1476 O O . SER A 1 184 ? 2.763 -4.231 24.001 1.00 53.12 184 SER A O 1
ATOM 1478 N N . GLY A 1 185 ? 4.706 -3.967 25.064 1.00 54.00 185 GLY A N 1
ATOM 1479 C CA . GLY A 1 185 ? 5.524 -4.382 23.913 1.00 54.00 185 GLY A CA 1
ATOM 1480 C C . GLY A 1 185 ? 5.378 -5.869 23.538 1.00 54.00 185 GLY A C 1
ATOM 1481 O O . GLY A 1 185 ? 6.218 -6.388 22.813 1.00 54.00 185 GLY A O 1
ATOM 1482 N N . GLU A 1 186 ? 4.360 -6.561 24.066 1.00 57.56 186 GLU A N 1
ATOM 1483 C CA . GLU A 1 186 ? 4.078 -7.979 23.839 1.00 57.56 186 GLU A CA 1
ATOM 1484 C C . GLU A 1 186 ? 3.068 -8.221 22.701 1.00 57.56 186 GLU A C 1
ATOM 1486 O O . GLU A 1 186 ? 3.086 -9.306 22.124 1.00 57.56 186 GLU A O 1
ATOM 1491 N N . THR A 1 187 ? 2.169 -7.273 22.389 1.00 60.59 187 THR A N 1
ATOM 1492 C CA . THR A 1 187 ? 0.983 -7.549 21.538 1.00 60.59 187 THR A CA 1
ATOM 1493 C C . THR A 1 187 ? 0.678 -6.460 20.510 1.00 60.59 187 THR A C 1
ATOM 1495 O O . THR A 1 187 ? 0.329 -6.767 19.375 1.00 60.59 187 THR A O 1
ATOM 1498 N N . GLY A 1 188 ? 0.897 -5.185 20.830 1.00 62.25 188 GLY A N 1
ATOM 1499 C CA . GLY A 1 188 ? 0.827 -4.112 19.835 1.00 62.25 188 GLY A CA 1
ATOM 1500 C C . GLY A 1 188 ? 2.177 -3.850 19.152 1.00 62.25 188 GLY A C 1
ATOM 1501 O O . GLY A 1 188 ? 3.213 -4.356 19.594 1.00 62.25 188 GLY A O 1
ATOM 1502 N N . PRO A 1 189 ? 2.209 -3.040 18.081 1.00 63.16 189 PRO A N 1
ATOM 1503 C CA . PRO A 1 189 ? 3.469 -2.676 17.448 1.00 63.16 189 PRO A CA 1
ATOM 1504 C C . PRO A 1 189 ? 4.369 -1.920 18.451 1.00 63.16 189 PRO A C 1
ATOM 1506 O O . PRO A 1 189 ? 3.868 -1.154 19.285 1.00 63.16 189 PRO A O 1
ATOM 1509 N N . PRO A 1 190 ? 5.697 -2.147 18.426 1.00 62.91 190 PRO A N 1
ATOM 1510 C CA . PRO A 1 190 ? 6.628 -1.494 19.350 1.00 62.91 190 PRO A CA 1
ATOM 1511 C C . PRO A 1 190 ? 6.792 0.007 19.056 1.00 62.91 190 PRO A C 1
ATOM 1513 O O . PRO A 1 190 ? 7.147 0.774 19.949 1.00 62.91 190 PRO A O 1
ATOM 1516 N N . SER A 1 191 ? 6.508 0.421 17.821 1.00 61.28 191 SER A N 1
ATOM 1517 C CA . SER A 1 191 ? 6.453 1.805 17.350 1.00 61.28 191 SER A CA 1
ATOM 1518 C C . SER A 1 191 ? 5.499 1.903 16.154 1.00 61.28 191 SER A C 1
ATOM 1520 O O . SER A 1 191 ? 5.202 0.888 15.514 1.00 61.28 191 SER A O 1
ATOM 1522 N N . SER A 1 192 ? 5.074 3.120 15.813 1.00 65.56 192 SER A N 1
ATOM 1523 C CA . SER A 1 192 ? 4.468 3.419 14.504 1.00 65.56 192 SER A CA 1
ATOM 1524 C C . SER A 1 192 ? 5.371 2.991 13.350 1.00 65.56 192 SER A C 1
ATOM 1526 O O . SER A 1 192 ? 6.575 2.745 13.542 1.00 65.56 192 SER A O 1
ATOM 1528 N N . ARG A 1 193 ? 4.797 2.905 12.143 1.00 68.94 193 ARG A N 1
ATOM 1529 C CA . ARG A 1 193 ? 5.543 2.503 10.946 1.00 68.94 193 ARG A CA 1
ATOM 1530 C C . ARG A 1 193 ? 6.765 3.393 10.705 1.00 68.94 193 ARG A C 1
ATOM 1532 O O . ARG A 1 193 ? 7.849 2.875 10.440 1.00 68.94 193 ARG A O 1
ATOM 1539 N N . ASN A 1 194 ? 6.606 4.697 10.918 1.00 67.25 194 ASN A N 1
ATOM 1540 C CA . ASN A 1 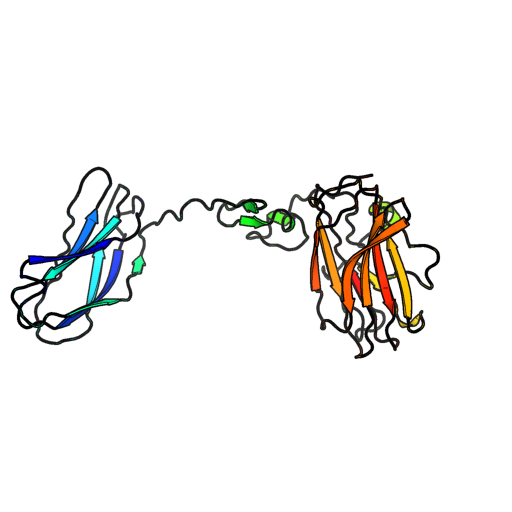194 ? 7.641 5.712 10.711 1.00 67.25 194 ASN A CA 1
ATOM 1541 C C . ASN A 1 194 ? 8.489 6.006 11.967 1.00 67.25 194 ASN A C 1
ATOM 1543 O O . ASN A 1 194 ? 9.208 6.999 12.010 1.00 67.25 194 ASN A O 1
ATOM 1547 N N . ALA A 1 195 ? 8.424 5.146 12.996 1.00 60.59 195 ALA A N 1
ATOM 1548 C CA . ALA A 1 195 ? 9.171 5.200 14.264 1.00 60.59 195 ALA A CA 1
ATOM 1549 C C . ALA A 1 195 ? 8.928 6.427 15.178 1.00 60.59 195 ALA A C 1
ATOM 1551 O O . ALA A 1 195 ? 9.133 6.316 16.388 1.00 60.59 195 ALA A O 1
ATOM 1552 N N . SER A 1 196 ? 8.465 7.565 14.651 1.00 64.31 196 SER A N 1
ATOM 1553 C CA . SER A 1 196 ? 8.130 8.787 15.406 1.00 64.31 196 SER A CA 1
ATOM 1554 C C . SER A 1 196 ? 6.671 9.243 15.269 1.00 64.31 196 SER A C 1
ATOM 1556 O O . SER A 1 196 ? 6.320 10.301 15.785 1.00 64.31 196 SER A O 1
ATOM 1558 N N . GLY A 1 197 ? 5.835 8.453 14.596 1.00 80.25 197 GLY A N 1
ATOM 1559 C CA . GLY A 1 197 ? 4.421 8.731 14.348 1.00 80.25 197 GLY A CA 1
ATOM 1560 C C . GLY A 1 197 ? 3.438 8.079 15.328 1.00 80.25 197 GLY A C 1
ATOM 1561 O O . GLY A 1 197 ? 3.843 7.455 16.316 1.00 80.25 197 GLY A O 1
ATOM 1562 N N . SER A 1 198 ? 2.148 8.183 15.033 1.00 87.75 198 SER A N 1
ATOM 1563 C CA . SER A 1 198 ? 1.037 7.544 15.739 1.00 87.75 198 SER A CA 1
ATOM 1564 C C . SER A 1 198 ? 0.220 6.673 14.792 1.00 87.75 198 SER A C 1
ATOM 1566 O O . SER A 1 198 ? 0.202 6.901 13.601 1.00 87.75 198 SER A O 1
ATOM 1568 N N . TYR A 1 199 ? -0.490 5.697 15.341 1.00 90.69 199 TYR A N 1
ATOM 1569 C CA . TYR A 1 199 ? -1.340 4.768 14.601 1.00 90.69 199 TYR A CA 1
ATOM 1570 C C . TYR A 1 199 ? -2.670 4.588 15.335 1.00 90.69 199 TYR A C 1
ATOM 1572 O O . TYR A 1 199 ? -2.800 4.935 16.519 1.00 90.69 199 TYR A O 1
ATOM 1580 N N . LEU A 1 200 ? -3.656 4.001 14.657 1.00 91.38 200 LEU A N 1
ATOM 1581 C CA . LEU A 1 200 ? -4.872 3.522 15.308 1.00 91.38 200 LEU A CA 1
ATOM 1582 C C . LEU A 1 200 ? -4.718 2.061 15.699 1.00 91.38 200 LEU A C 1
ATOM 1584 O O . LEU A 1 200 ? -4.224 1.245 14.928 1.00 91.38 200 LEU A O 1
ATOM 1588 N N . TYR A 1 201 ? -5.172 1.709 16.895 1.00 90.62 201 TYR A N 1
ATOM 1589 C CA . TYR A 1 201 ? -5.218 0.324 17.338 1.00 90.62 201 TYR A CA 1
ATOM 1590 C C . TYR A 1 201 ? -6.444 0.021 18.186 1.00 90.62 201 TYR A C 1
ATOM 1592 O O . TYR A 1 201 ? -7.032 0.893 18.827 1.00 90.62 201 TYR A O 1
ATOM 1600 N N . MET A 1 202 ? -6.805 -1.254 18.194 1.00 89.31 202 MET A N 1
ATOM 1601 C CA . MET A 1 202 ? -7.753 -1.826 19.131 1.00 89.31 202 MET A CA 1
ATOM 1602 C C . MET A 1 202 ? -6.985 -2.229 20.396 1.00 89.31 202 MET A C 1
ATOM 1604 O O . MET A 1 202 ? -6.045 -3.020 20.323 1.00 89.31 202 MET A O 1
ATOM 1608 N N . ASP A 1 203 ? -7.394 -1.695 21.545 1.00 86.94 203 ASP A N 1
ATOM 1609 C CA . ASP A 1 203 ? -6.914 -2.143 22.854 1.00 86.94 203 ASP A CA 1
ATOM 1610 C C . ASP A 1 203 ? -7.783 -3.319 23.310 1.00 86.94 203 ASP A C 1
ATOM 1612 O O . ASP A 1 203 ? -8.890 -3.129 23.823 1.00 86.94 203 ASP A O 1
ATOM 1616 N N . SER A 1 204 ? -7.296 -4.542 23.090 1.00 87.06 204 SER A N 1
ATOM 1617 C CA . SER A 1 204 ? -8.060 -5.766 23.366 1.00 87.06 204 SER A CA 1
ATOM 1618 C C . SER A 1 204 ? -8.359 -5.980 24.858 1.00 87.06 204 SER A C 1
ATOM 1620 O O . SER A 1 204 ? -9.273 -6.736 25.194 1.00 87.06 204 SER A O 1
ATOM 1622 N N . SER A 1 205 ? -7.672 -5.265 25.760 1.00 85.94 205 SER A N 1
ATOM 1623 C CA . SER A 1 205 ? -7.937 -5.297 27.207 1.00 85.94 205 SER A CA 1
ATOM 1624 C C . SER A 1 205 ? -9.223 -4.570 27.624 1.00 85.94 205 SER A C 1
ATOM 1626 O O . SER A 1 205 ? -9.671 -4.721 28.761 1.00 85.94 205 SER A O 1
ATOM 1628 N N . LYS A 1 206 ? -9.826 -3.782 26.723 1.00 86.12 206 LYS A N 1
ATOM 1629 C CA . LYS A 1 206 ? -11.048 -2.995 26.971 1.00 86.12 206 LYS A CA 1
ATOM 1630 C C . LYS A 1 206 ? -12.321 -3.616 26.389 1.00 86.12 206 LYS A C 1
ATOM 1632 O O . LYS A 1 206 ? -13.357 -2.959 26.395 1.00 86.12 206 LYS A O 1
ATOM 1637 N N . ALA A 1 207 ? -12.236 -4.830 25.859 1.00 89.56 207 ALA A N 1
ATOM 1638 C CA . ALA A 1 207 ? -13.316 -5.483 25.131 1.00 89.56 207 ALA A CA 1
ATOM 1639 C C . ALA A 1 207 ? -13.403 -6.973 25.496 1.00 89.56 207 ALA A C 1
ATOM 1641 O O . ALA A 1 207 ? -12.429 -7.543 25.998 1.00 89.56 207 ALA A O 1
ATOM 1642 N N . ASP A 1 208 ? -14.539 -7.601 25.195 1.00 94.50 208 ASP A N 1
ATOM 1643 C CA . ASP A 1 208 ? -14.771 -9.040 25.338 1.00 94.50 208 ASP A CA 1
ATOM 1644 C C . ASP A 1 208 ? -14.621 -9.778 23.994 1.00 94.50 208 ASP A C 1
ATOM 1646 O O . ASP A 1 208 ? -14.610 -9.178 22.916 1.00 94.50 208 ASP A O 1
ATOM 1650 N N . GLU A 1 209 ? -14.447 -11.104 24.028 1.00 95.38 209 GLU A N 1
ATOM 1651 C CA . GLU A 1 209 ? -14.293 -11.910 22.808 1.00 95.38 209 GLU A CA 1
ATOM 1652 C C . GLU A 1 209 ? -15.462 -11.684 21.836 1.00 95.38 209 GLU A C 1
ATOM 1654 O O . GLU A 1 209 ? -16.630 -11.834 22.192 1.00 95.38 209 GLU A O 1
ATOM 1659 N N . GLY A 1 210 ? -15.139 -11.356 20.581 1.00 94.19 210 GLY A N 1
ATOM 1660 C CA . GLY A 1 210 ? -16.132 -11.097 19.538 1.00 94.19 210 GLY A CA 1
ATOM 1661 C C . GLY A 1 210 ? -16.663 -9.663 19.488 1.00 94.19 210 GLY A C 1
ATOM 1662 O O . GLY A 1 210 ? -17.362 -9.326 18.523 1.00 94.19 210 GLY A O 1
ATOM 1663 N N . ASP A 1 211 ? -16.300 -8.808 20.448 1.00 95.12 211 ASP A N 1
ATOM 1664 C CA . ASP A 1 211 ? -16.596 -7.382 20.372 1.00 95.12 211 ASP A CA 1
ATOM 1665 C C . ASP A 1 211 ? -15.937 -6.734 19.163 1.00 95.12 211 ASP A C 1
ATOM 1667 O O . ASP A 1 211 ? -14.889 -7.167 18.667 1.00 95.12 211 ASP A O 1
ATOM 1671 N N . ARG A 1 212 ? -16.582 -5.676 18.669 1.00 95.56 212 ARG A N 1
ATOM 1672 C CA . ARG A 1 212 ? -16.186 -4.991 17.443 1.00 95.56 212 ARG A CA 1
ATOM 1673 C C . ARG A 1 212 ? -15.895 -3.527 17.719 1.00 95.56 212 ARG A C 1
ATOM 1675 O O . ARG A 1 212 ? -16.611 -2.893 18.488 1.00 95.56 212 ARG A O 1
ATOM 1682 N N . ALA A 1 213 ? -14.888 -3.009 17.028 1.00 94.75 213 ALA A N 1
ATOM 1683 C CA . ALA A 1 213 ? -14.607 -1.586 16.905 1.00 94.75 213 ALA A CA 1
ATOM 1684 C C . ALA A 1 213 ? -14.527 -1.215 15.431 1.00 94.75 213 ALA A C 1
ATOM 1686 O O . ALA A 1 213 ? -14.010 -1.980 14.616 1.00 94.75 213 ALA A O 1
ATOM 1687 N N . GLY A 1 214 ? -15.041 -0.042 15.079 1.00 95.12 214 GLY A N 1
ATOM 1688 C CA . GLY A 1 214 ? -15.156 0.403 13.697 1.00 95.12 214 GLY A CA 1
ATOM 1689 C C . GLY A 1 214 ? -14.753 1.855 13.552 1.00 95.12 214 GLY A C 1
ATOM 1690 O O . GLY A 1 214 ? -15.110 2.684 14.385 1.00 95.12 214 GLY A O 1
ATOM 1691 N N . VAL A 1 215 ? -14.031 2.164 12.486 1.00 95.69 215 VAL A N 1
ATOM 1692 C CA . VAL A 1 215 ? -13.746 3.538 12.075 1.00 95.69 215 VAL A CA 1
ATOM 1693 C C . VAL A 1 215 ? -14.026 3.666 10.583 1.00 95.69 215 VAL A C 1
ATOM 1695 O O . VAL A 1 215 ? -13.752 2.735 9.823 1.00 95.69 215 VAL A O 1
ATOM 1698 N N . GLN A 1 216 ? -14.637 4.777 10.181 1.00 95.06 216 GLN A N 1
ATOM 1699 C CA . GLN A 1 216 ? -15.106 5.012 8.820 1.00 95.06 216 GLN A CA 1
ATOM 1700 C C . GLN A 1 216 ? -14.438 6.240 8.219 1.00 95.06 216 GLN A C 1
ATOM 1702 O O . GLN A 1 216 ? -14.278 7.264 8.887 1.00 95.06 216 GLN A O 1
ATOM 1707 N N . THR A 1 217 ? -14.124 6.153 6.934 1.00 96.19 217 THR A N 1
ATOM 1708 C CA . THR A 1 217 ? -13.652 7.282 6.134 1.00 96.19 217 THR A CA 1
ATOM 1709 C C . THR A 1 217 ? -14.762 8.315 5.894 1.00 96.19 217 THR A C 1
ATOM 1711 O O . THR A 1 217 ? -15.954 8.034 6.102 1.00 96.19 217 THR A O 1
ATOM 1714 N N . PRO A 1 218 ? -14.411 9.496 5.356 1.00 95.56 218 PRO A N 1
ATOM 1715 C CA . PRO A 1 218 ? -15.329 10.316 4.574 1.00 95.56 218 PRO A CA 1
ATOM 1716 C C . PRO A 1 218 ? -16.033 9.540 3.447 1.00 95.56 218 PRO A C 1
ATOM 1718 O O . PRO A 1 218 ? -15.629 8.432 3.087 1.00 95.56 218 PRO A O 1
ATOM 1721 N N . VAL A 1 219 ? -17.074 10.149 2.876 1.00 96.25 219 VAL A N 1
ATOM 1722 C CA . VAL A 1 219 ? -17.816 9.588 1.737 1.00 96.25 219 VAL A CA 1
ATOM 1723 C C . VAL A 1 219 ? -17.005 9.725 0.447 1.00 96.25 219 VAL A C 1
ATOM 1725 O O . VAL A 1 219 ? -16.383 10.765 0.198 1.00 96.25 219 VAL A O 1
ATOM 1728 N N . PHE A 1 220 ? -17.054 8.678 -0.367 1.00 96.94 220 PHE A N 1
ATOM 1729 C CA . PHE A 1 220 ? -16.563 8.611 -1.735 1.00 96.94 220 PHE A CA 1
ATOM 1730 C C . PHE A 1 220 ? -17.735 8.491 -2.713 1.00 96.94 220 PHE A C 1
ATOM 1732 O O . PHE A 1 220 ? -18.777 7.919 -2.383 1.00 96.94 220 PHE A O 1
ATOM 1739 N N . LYS A 1 221 ? -17.562 9.011 -3.929 1.00 96.94 221 LYS A N 1
ATOM 1740 C C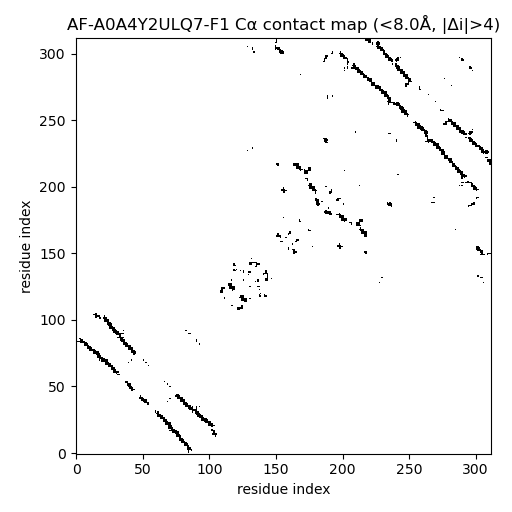A . LYS A 1 221 ? -18.517 8.805 -5.025 1.00 96.94 221 LYS A CA 1
ATOM 1741 C C . LYS A 1 221 ? -18.498 7.357 -5.522 1.00 96.94 221 LYS A C 1
ATOM 1743 O O . LYS A 1 221 ? -17.458 6.704 -5.410 1.00 96.94 221 LYS A O 1
ATOM 1748 N N . PRO A 1 222 ? -19.589 6.893 -6.159 1.00 96.31 222 PRO A N 1
ATOM 1749 C CA . PRO A 1 222 ? -19.595 5.627 -6.878 1.00 96.31 222 PRO A CA 1
ATOM 1750 C C . PRO A 1 222 ? -18.423 5.514 -7.856 1.00 96.31 222 PRO A C 1
ATOM 1752 O O . PRO A 1 222 ? -18.094 6.483 -8.546 1.00 96.31 222 PRO A O 1
ATOM 1755 N N . ASN A 1 223 ? -17.823 4.330 -7.948 1.00 94.25 223 ASN A N 1
ATOM 1756 C CA . ASN A 1 223 ? -16.771 4.057 -8.923 1.00 94.25 223 ASN A CA 1
ATOM 1757 C C . ASN A 1 223 ? -16.733 2.579 -9.337 1.00 94.25 223 ASN A C 1
ATOM 1759 O O . ASN A 1 223 ? -17.168 1.708 -8.584 1.00 94.25 223 ASN A O 1
ATOM 1763 N N . ASP A 1 224 ? -16.174 2.319 -10.522 1.00 86.44 224 ASP A N 1
ATOM 1764 C CA . ASP A 1 224 ? -16.088 0.990 -11.144 1.00 86.44 224 ASP A CA 1
ATOM 1765 C C . ASP A 1 224 ? -14.628 0.506 -11.249 1.00 86.44 224 ASP A C 1
ATOM 1767 O O . ASP A 1 224 ? -14.143 0.107 -12.306 1.00 86.44 224 ASP A O 1
ATOM 1771 N N . GLY A 1 225 ? -13.886 0.601 -10.138 1.00 86.50 225 GLY A N 1
ATOM 1772 C CA . GLY A 1 225 ? -12.598 -0.083 -9.979 1.00 86.50 225 GLY A CA 1
ATOM 1773 C C . GLY A 1 225 ? -11.335 0.757 -10.188 1.00 86.50 225 GLY A C 1
ATOM 1774 O O . GLY A 1 225 ? -10.257 0.186 -10.336 1.00 86.50 225 GLY A O 1
ATOM 1775 N N . ASN A 1 226 ? -11.436 2.087 -10.178 1.00 89.88 226 ASN A N 1
ATOM 1776 C CA . ASN A 1 226 ? -10.283 3.003 -10.242 1.00 89.88 226 ASN A CA 1
ATOM 1777 C C . ASN A 1 226 ? -9.852 3.552 -8.865 1.00 89.88 226 ASN A C 1
ATOM 1779 O O . ASN A 1 226 ? -8.824 4.223 -8.753 1.00 89.88 226 ASN A O 1
ATOM 1783 N N . CYS A 1 227 ? -10.629 3.290 -7.814 1.00 95.12 227 CYS A N 1
ATOM 1784 C CA . CYS A 1 227 ? -10.312 3.695 -6.453 1.00 95.12 227 CYS A CA 1
ATOM 1785 C C . CYS A 1 227 ? -9.538 2.577 -5.743 1.00 95.12 227 CYS A C 1
ATOM 1787 O O . CYS A 1 227 ? -10.039 1.468 -5.537 1.00 95.12 227 CYS A O 1
ATOM 1789 N N . HIS A 1 228 ? -8.289 2.862 -5.377 1.00 96.25 228 HIS A N 1
ATOM 1790 C CA . HIS A 1 228 ? -7.413 1.921 -4.691 1.00 96.25 228 HIS A CA 1
ATOM 1791 C C . HIS A 1 228 ? -7.171 2.382 -3.256 1.00 96.25 228 HIS A C 1
ATOM 1793 O O . HIS A 1 228 ? -6.751 3.511 -3.018 1.00 96.25 228 HIS A O 1
ATOM 1799 N N . LEU A 1 229 ? -7.399 1.472 -2.316 1.00 97.38 229 LEU A N 1
ATOM 1800 C CA . LEU A 1 229 ? -7.086 1.603 -0.902 1.00 97.38 229 LEU A CA 1
ATOM 1801 C C . LEU A 1 229 ? -5.757 0.909 -0.601 1.00 97.38 229 LEU A C 1
ATOM 1803 O O . LEU A 1 229 ? -5.563 -0.260 -0.953 1.00 97.38 229 LEU A O 1
ATOM 1807 N N . ARG A 1 230 ? -4.878 1.612 0.110 1.00 97.12 230 ARG A N 1
ATOM 1808 C CA . ARG A 1 230 ? -3.557 1.143 0.532 1.00 97.12 230 ARG A CA 1
ATOM 1809 C C . ARG A 1 230 ? -3.393 1.452 2.009 1.00 97.12 230 ARG A C 1
ATOM 1811 O O . ARG A 1 230 ? -3.769 2.531 2.452 1.00 97.12 230 ARG A O 1
ATOM 1818 N N . PHE A 1 231 ? -2.928 0.490 2.791 1.00 96.69 231 PHE A N 1
ATOM 1819 C CA . PHE A 1 231 ? -2.710 0.708 4.218 1.00 96.69 231 PHE A CA 1
ATOM 1820 C C . PHE A 1 231 ? -1.777 -0.333 4.813 1.00 96.69 231 PHE A C 1
ATOM 1822 O O . PHE A 1 231 ? -1.604 -1.434 4.277 1.00 96.69 231 PHE A O 1
ATOM 1829 N N . TRP A 1 232 ? -1.239 0.001 5.978 1.00 95.62 232 TRP A N 1
ATOM 1830 C CA . TRP A 1 232 ? -0.456 -0.908 6.793 1.00 95.62 232 TRP A CA 1
ATOM 1831 C C . TRP A 1 232 ? -1.286 -1.420 7.959 1.00 95.62 232 TRP A C 1
ATOM 1833 O O . TRP A 1 232 ? -2.078 -0.692 8.554 1.00 95.62 232 TRP A O 1
ATOM 1843 N N . TYR A 1 233 ? -1.098 -2.688 8.312 1.00 95.69 233 TYR A N 1
ATOM 1844 C CA . TYR A 1 233 ? -1.715 -3.273 9.493 1.00 95.69 233 TYR A CA 1
ATOM 1845 C C . TYR A 1 233 ? -0.728 -4.128 10.285 1.00 95.69 233 TYR A C 1
ATOM 1847 O O . TYR A 1 233 ? 0.223 -4.700 9.747 1.00 95.69 233 TYR A O 1
ATOM 1855 N N . TYR A 1 234 ? -0.968 -4.236 11.585 1.00 93.81 234 TYR A N 1
ATOM 1856 C CA . TYR A 1 234 ? -0.161 -5.027 12.503 1.00 93.81 234 TYR A CA 1
ATOM 1857 C C . TYR A 1 234 ? -1.067 -5.914 13.350 1.00 93.81 234 TYR A C 1
ATOM 1859 O O . TYR A 1 234 ? -1.997 -5.431 13.994 1.00 93.81 234 TYR A O 1
ATOM 1867 N N . MET A 1 235 ? -0.797 -7.220 13.340 1.00 93.88 235 MET A N 1
ATOM 1868 C CA . MET A 1 235 ? -1.557 -8.224 14.088 1.00 93.88 235 MET A CA 1
ATOM 1869 C C . MET A 1 235 ? -0.598 -9.266 14.662 1.00 93.88 235 MET A C 1
ATOM 1871 O O . MET A 1 235 ? -0.268 -10.254 14.003 1.00 93.88 235 MET A O 1
ATOM 1875 N N . HIS A 1 236 ? -0.148 -9.059 15.897 1.00 90.88 236 HIS A N 1
ATOM 1876 C CA . HIS A 1 236 ? 0.767 -9.958 16.599 1.00 90.88 236 HIS A CA 1
ATOM 1877 C C . HIS A 1 236 ? 0.249 -10.257 18.002 1.00 90.88 236 HIS A C 1
ATOM 1879 O O . HIS A 1 236 ? -0.269 -9.379 18.673 1.00 90.88 236 HIS A O 1
ATOM 1885 N N . GLY A 1 237 ? 0.378 -11.499 18.458 1.00 88.31 237 GLY A N 1
ATOM 1886 C CA . GLY A 1 237 ? -0.095 -11.867 19.784 1.00 88.31 237 GLY A CA 1
ATOM 1887 C C . GLY A 1 237 ? -0.416 -13.347 19.892 1.00 88.31 237 GLY A C 1
ATOM 1888 O O . GLY A 1 237 ? 0.309 -14.190 19.358 1.00 88.31 237 GLY A O 1
ATOM 1889 N N . SER A 1 238 ? -1.488 -13.673 20.606 1.00 91.56 238 SER A N 1
ATOM 1890 C CA . SER A 1 238 ? -1.844 -15.056 20.922 1.00 91.56 238 SER A CA 1
ATOM 1891 C C . SER A 1 238 ? -2.367 -15.852 19.718 1.00 91.56 238 SER A C 1
ATOM 1893 O O . SER A 1 238 ? -2.677 -15.330 18.644 1.00 91.56 238 SER A O 1
ATOM 1895 N N . LYS A 1 239 ? -2.536 -17.168 19.915 1.00 92.38 239 LYS A N 1
ATOM 1896 C CA . LYS A 1 239 ? -3.217 -18.043 18.942 1.00 92.38 239 LYS A CA 1
ATOM 1897 C C . LYS A 1 239 ? -4.707 -17.723 18.794 1.00 92.38 239 LYS A C 1
ATOM 1899 O O . LYS A 1 239 ? -5.307 -18.143 17.810 1.00 92.38 239 LYS A O 1
ATOM 1904 N N . ALA A 1 240 ? -5.287 -17.005 19.754 1.00 95.06 240 ALA A N 1
ATOM 1905 C CA . ALA A 1 240 ? -6.682 -16.593 19.749 1.00 95.06 240 ALA A CA 1
ATOM 1906 C C . ALA A 1 240 ? -6.893 -15.235 19.058 1.00 95.06 240 ALA A C 1
ATOM 1908 O O . ALA A 1 240 ? -7.960 -14.650 19.209 1.00 95.06 240 ALA A O 1
ATOM 1909 N N . MET A 1 241 ? -5.893 -14.741 18.315 1.00 95.00 241 MET A N 1
ATOM 1910 C CA . MET A 1 241 ? -5.914 -13.465 17.602 1.00 95.00 241 MET A CA 1
ATOM 1911 C C . MET A 1 241 ? -7.215 -13.214 16.825 1.00 95.00 241 MET A C 1
ATOM 1913 O O . MET A 1 241 ? -7.789 -14.115 16.205 1.00 95.00 2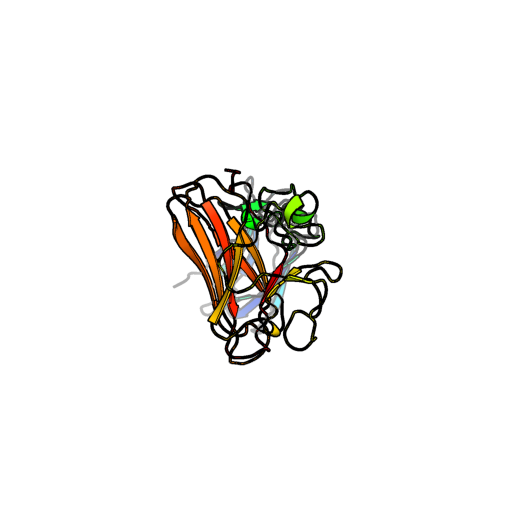41 MET A O 1
ATOM 1917 N N . GLY A 1 242 ? -7.634 -11.950 16.854 1.00 95.56 242 GLY A N 1
ATOM 1918 C CA . GLY A 1 242 ? -8.868 -11.456 16.269 1.00 95.56 242 GLY A CA 1
ATOM 1919 C C . GLY A 1 242 ? -8.882 -11.408 14.742 1.00 95.56 242 GLY A C 1
ATOM 1920 O O . GLY A 1 242 ? -8.144 -12.110 14.042 1.00 95.56 242 GLY A O 1
ATOM 1921 N N . THR A 1 243 ? -9.785 -10.585 14.216 1.00 97.88 243 THR A N 1
ATOM 1922 C CA . THR A 1 243 ? -9.998 -10.413 12.772 1.00 97.88 243 THR A CA 1
ATOM 1923 C C . THR A 1 243 ? -10.044 -8.933 12.422 1.00 97.88 243 THR A C 1
ATOM 1925 O O . THR A 1 243 ? -10.742 -8.173 13.084 1.00 97.88 243 THR A O 1
ATOM 1928 N N . LEU A 1 244 ? -9.347 -8.532 11.363 1.00 98.25 244 LEU A N 1
ATOM 1929 C CA . LEU A 1 244 ? -9.520 -7.232 10.724 1.00 98.25 244 LEU A CA 1
ATOM 1930 C C . LEU A 1 244 ? -10.344 -7.422 9.450 1.00 98.25 244 LEU A C 1
ATOM 1932 O O . LEU A 1 244 ? -9.995 -8.239 8.597 1.00 98.25 244 LEU A O 1
ATOM 1936 N N . VAL A 1 245 ? -11.433 -6.669 9.327 1.00 98.25 245 VAL A N 1
ATOM 1937 C CA . VAL A 1 245 ? -12.321 -6.644 8.164 1.00 98.25 245 VAL A CA 1
ATOM 1938 C C . VAL A 1 245 ? -12.384 -5.217 7.640 1.00 98.25 245 VAL A C 1
ATOM 1940 O O . VAL A 1 245 ? -12.630 -4.294 8.408 1.00 98.25 245 VAL A O 1
ATOM 1943 N N . VAL A 1 246 ? -12.199 -5.029 6.338 1.00 98.25 246 VAL A N 1
ATOM 1944 C CA . VAL A 1 246 ? -12.455 -3.745 5.675 1.00 98.25 246 VAL A CA 1
ATOM 1945 C C . VAL A 1 246 ? -13.693 -3.898 4.811 1.00 98.25 246 VAL A C 1
ATOM 1947 O O . VAL A 1 246 ? -13.789 -4.852 4.034 1.00 98.25 246 VAL A O 1
ATOM 1950 N N . LEU A 1 247 ? -14.641 -2.981 4.967 1.00 97.56 247 LEU A N 1
ATOM 1951 C CA . LEU A 1 247 ? -15.928 -2.979 4.279 1.00 97.56 247 LEU A CA 1
ATOM 1952 C C . LEU A 1 247 ? -16.033 -1.766 3.349 1.00 97.56 247 LEU A C 1
ATOM 1954 O O . LEU A 1 247 ? -15.623 -0.673 3.730 1.00 97.56 247 LEU A O 1
ATOM 1958 N N . SER A 1 248 ? -16.623 -1.960 2.171 1.00 97.00 248 SER A N 1
ATOM 1959 C CA . SER A 1 248 ? -17.232 -0.900 1.359 1.00 97.00 248 SER A CA 1
ATOM 1960 C C . SER A 1 248 ? -18.710 -0.828 1.735 1.00 97.00 248 SER A C 1
ATOM 1962 O O . SER A 1 248 ? -19.424 -1.817 1.564 1.00 97.00 248 SER A O 1
ATOM 1964 N N . GLU A 1 249 ? -19.154 0.289 2.309 1.00 95.94 249 GLU A N 1
ATOM 1965 C CA . GLU A 1 249 ? -20.523 0.472 2.804 1.00 95.94 249 GLU A CA 1
ATOM 1966 C C . GLU A 1 249 ? -21.223 1.589 2.033 1.00 95.94 249 GLU A C 1
ATOM 1968 O O . GLU A 1 249 ? -20.845 2.754 2.168 1.00 95.94 249 GLU A O 1
ATOM 1973 N N . GLY A 1 250 ? -22.224 1.226 1.231 1.00 95.56 250 GLY A N 1
ATOM 1974 C CA . GLY A 1 250 ? -23.061 2.157 0.480 1.00 95.56 250 GLY A CA 1
ATOM 1975 C C . GLY A 1 250 ? -24.077 2.874 1.372 1.00 95.56 250 GLY A C 1
ATOM 1976 O O . GLY A 1 250 ? -24.479 2.376 2.427 1.00 95.56 250 GLY A O 1
ATOM 1977 N N . GLU A 1 251 ? -24.519 4.057 0.945 1.00 92.88 251 GLU A N 1
ATOM 1978 C CA . GLU A 1 251 ? -25.563 4.834 1.634 1.00 92.88 251 GLU A CA 1
ATOM 1979 C C . GLU A 1 251 ? -26.940 4.148 1.651 1.00 92.88 251 GLU A C 1
ATOM 1981 O O . GLU A 1 251 ? -27.785 4.469 2.486 1.00 92.88 251 GLU A O 1
ATOM 1986 N N . ASP A 1 252 ? -27.159 3.165 0.779 1.00 91.62 252 ASP A N 1
ATOM 1987 C CA . ASP A 1 252 ? -28.334 2.289 0.777 1.00 91.62 252 ASP A CA 1
ATOM 1988 C C . ASP A 1 252 ? -28.323 1.248 1.919 1.00 91.62 252 ASP A C 1
ATOM 1990 O O . ASP A 1 252 ? -29.297 0.515 2.116 1.00 91.62 252 ASP A O 1
ATOM 1994 N N . GLY A 1 253 ? -27.232 1.193 2.689 1.00 87.75 253 GLY A N 1
ATOM 1995 C CA . GLY A 1 253 ? -27.011 0.253 3.783 1.00 87.75 253 GLY A CA 1
ATOM 1996 C C . GLY A 1 253 ? -26.393 -1.075 3.343 1.00 87.75 253 GLY A C 1
ATOM 1997 O O . GLY A 1 253 ? -26.155 -1.940 4.194 1.00 87.75 253 GLY A O 1
ATOM 1998 N N . GLN A 1 254 ? -26.115 -1.265 2.050 1.00 91.25 254 GLN A N 1
ATOM 1999 C CA . GLN A 1 254 ? -25.430 -2.456 1.572 1.00 91.25 254 GLN A CA 1
ATOM 2000 C C . GLN A 1 254 ? -23.939 -2.385 1.921 1.00 91.25 254 GLN A C 1
ATOM 2002 O O . GLN A 1 254 ? -23.285 -1.356 1.773 1.00 91.25 254 GLN A O 1
ATOM 2007 N N . SER A 1 255 ? -23.385 -3.496 2.409 1.00 93.62 255 SER A N 1
ATOM 2008 C CA . SER A 1 255 ? -21.978 -3.579 2.806 1.00 93.62 255 SER A CA 1
ATOM 2009 C C . SER A 1 255 ? -21.300 -4.803 2.204 1.00 93.62 255 SER A C 1
ATOM 2011 O O . SER A 1 255 ? -21.843 -5.910 2.225 1.00 93.62 255 SER A O 1
ATOM 2013 N N . PHE A 1 256 ? -20.091 -4.603 1.683 1.00 94.06 256 PHE A N 1
ATOM 2014 C CA . PHE A 1 256 ? -19.298 -5.640 1.031 1.00 94.06 256 PHE A CA 1
ATOM 2015 C C . PHE A 1 256 ? -17.900 -5.723 1.650 1.00 94.06 256 PHE A C 1
ATOM 2017 O O . PHE A 1 256 ? -17.212 -4.704 1.734 1.00 94.06 256 PHE A O 1
ATOM 2024 N N . PRO A 1 257 ? -17.433 -6.911 2.071 1.00 96.50 257 PRO A N 1
ATOM 2025 C CA . PRO A 1 257 ? -16.068 -7.071 2.553 1.00 96.50 257 PRO A CA 1
ATOM 2026 C C . PRO A 1 257 ? -15.068 -6.995 1.397 1.00 96.50 257 PRO A C 1
ATOM 2028 O O . PRO A 1 257 ? -15.099 -7.817 0.484 1.00 96.50 257 PRO A O 1
ATOM 2031 N N . VAL A 1 258 ? -14.150 -6.030 1.469 1.00 96.50 258 VAL A N 1
ATOM 2032 C CA . VAL A 1 258 ? -13.059 -5.844 0.494 1.00 96.50 258 VAL A CA 1
ATOM 2033 C C . VAL A 1 258 ? -11.744 -6.453 0.982 1.00 96.50 258 VAL A C 1
ATOM 2035 O O . VAL A 1 258 ? -10.889 -6.839 0.188 1.00 96.50 258 VAL A O 1
ATOM 2038 N N . PHE A 1 259 ? -11.578 -6.592 2.298 1.00 98.25 259 PHE A N 1
ATOM 2039 C CA . PHE A 1 259 ? -10.435 -7.268 2.905 1.00 98.25 259 PHE A CA 1
ATOM 2040 C C . PHE A 1 259 ? -10.855 -7.975 4.186 1.00 98.25 259 PHE A C 1
ATOM 2042 O O . PHE A 1 259 ? -11.695 -7.487 4.941 1.00 98.25 259 PHE A O 1
ATOM 2049 N N . THR A 1 260 ? -10.272 -9.140 4.446 1.00 98.25 260 THR A N 1
ATOM 2050 C CA . THR A 1 260 ? -10.440 -9.859 5.708 1.00 98.25 260 THR A CA 1
ATOM 2051 C C . THR A 1 260 ? -9.166 -10.623 6.013 1.00 98.25 260 THR A C 1
ATOM 2053 O O . THR A 1 260 ? -8.696 -11.406 5.190 1.00 98.25 260 THR A O 1
ATOM 2056 N N . VAL A 1 261 ? -8.632 -10.423 7.211 1.00 98.12 261 VAL A N 1
ATOM 2057 C CA . VAL A 1 261 ? -7.490 -11.174 7.727 1.00 98.12 261 VAL A CA 1
ATOM 2058 C C . VAL A 1 261 ? -7.776 -11.590 9.163 1.00 98.12 261 VAL A C 1
ATOM 2060 O O . VAL A 1 261 ? -8.290 -10.812 9.964 1.00 98.12 261 VAL A O 1
ATOM 2063 N N . LYS A 1 262 ? -7.481 -12.850 9.479 1.00 97.12 262 LYS A N 1
ATOM 2064 C CA . LYS A 1 262 ? -7.734 -13.461 10.785 1.00 97.12 262 LYS A CA 1
ATOM 2065 C C . LYS A 1 262 ? -6.463 -14.109 11.305 1.00 97.12 262 LYS A C 1
ATOM 2067 O O . LYS A 1 262 ? -5.708 -14.697 10.532 1.00 97.12 262 LYS A O 1
ATOM 2072 N N . GLY A 1 263 ? -6.277 -14.079 12.620 1.00 96.50 263 GLY A N 1
ATOM 2073 C CA . GLY A 1 263 ? -5.136 -14.726 13.256 1.00 96.50 263 GLY A CA 1
ATOM 2074 C C . GLY A 1 263 ? -3.874 -13.860 13.227 1.00 96.50 263 GLY A C 1
ATOM 2075 O O . GLY A 1 263 ? -3.847 -12.796 12.610 1.00 96.50 263 GLY A O 1
ATOM 2076 N N . ALA A 1 264 ? -2.820 -14.310 13.907 1.00 94.06 264 ALA A N 1
ATOM 2077 C CA . ALA A 1 264 ? -1.557 -13.578 13.989 1.00 94.06 264 ALA A CA 1
ATOM 2078 C C . ALA A 1 264 ? -0.802 -13.591 12.647 1.00 94.06 264 ALA A C 1
ATOM 2080 O O . ALA A 1 264 ? -0.716 -14.623 11.987 1.00 94.06 264 ALA A O 1
ATOM 2081 N N . GLN A 1 265 ? -0.220 -12.449 12.283 1.00 94.81 265 GLN A N 1
ATOM 2082 C CA . GLN A 1 265 ? 0.422 -12.172 10.988 1.00 94.81 265 GLN A CA 1
ATOM 2083 C C . GLN A 1 265 ? 1.940 -11.946 11.124 1.00 94.81 265 GLN A C 1
ATOM 2085 O O . GLN A 1 265 ? 2.611 -11.479 10.205 1.00 94.81 265 GLN A O 1
ATOM 2090 N N . GLY A 1 266 ? 2.494 -12.292 12.289 1.00 90.50 266 GLY A N 1
ATOM 2091 C CA . GLY A 1 266 ? 3.901 -12.083 12.626 1.00 90.50 266 GLY A CA 1
ATOM 2092 C C . GLY A 1 266 ? 4.169 -10.726 13.278 1.00 90.50 266 GLY A C 1
ATOM 2093 O O . GLY A 1 266 ? 3.288 -9.880 13.394 1.00 90.50 266 GLY A O 1
ATOM 2094 N N . GLN A 1 267 ? 5.397 -10.547 13.759 1.00 89.31 267 GLN A N 1
ATOM 2095 C CA . GLN A 1 267 ? 5.836 -9.348 14.478 1.00 89.31 267 GLN A CA 1
ATOM 2096 C C . GLN A 1 267 ? 6.329 -8.272 13.494 1.00 89.31 267 GLN A C 1
ATOM 2098 O O . GLN A 1 267 ? 7.495 -7.884 13.507 1.00 89.31 267 GLN A O 1
ATOM 2103 N N . GLN A 1 268 ? 5.458 -7.845 12.580 1.00 89.75 268 GLN A N 1
ATOM 2104 C CA . GLN A 1 268 ? 5.793 -6.891 11.520 1.00 89.75 268 GLN A CA 1
ATOM 2105 C C . GLN A 1 268 ? 4.560 -6.125 11.035 1.00 89.75 268 GLN A C 1
ATOM 2107 O O . GLN A 1 268 ? 3.438 -6.632 11.088 1.00 89.75 268 GLN A O 1
ATOM 2112 N N . TRP A 1 269 ? 4.783 -4.909 10.537 1.00 92.12 269 TRP A N 1
ATOM 2113 C CA . TRP A 1 269 ? 3.783 -4.174 9.767 1.00 92.12 269 TRP A CA 1
ATOM 2114 C C . TRP A 1 269 ? 3.625 -4.832 8.394 1.00 92.12 269 TRP A C 1
ATOM 2116 O O . TRP A 1 269 ? 4.614 -5.062 7.699 1.00 92.12 269 TRP A O 1
ATOM 2126 N N . ASN A 1 270 ? 2.388 -5.138 8.016 1.00 94.38 270 ASN A N 1
ATOM 2127 C CA . ASN A 1 270 ? 2.037 -5.770 6.751 1.00 94.38 270 ASN A CA 1
ATOM 2128 C C . ASN A 1 270 ? 1.334 -4.748 5.857 1.00 94.38 270 ASN A C 1
ATOM 2130 O O . ASN A 1 270 ? 0.377 -4.109 6.291 1.00 94.38 270 ASN A O 1
ATOM 2134 N N . TYR A 1 271 ? 1.805 -4.608 4.622 1.00 95.06 271 TYR A N 1
ATOM 2135 C CA . TYR A 1 271 ? 1.198 -3.739 3.617 1.00 95.06 271 TYR A CA 1
ATOM 2136 C C . TYR A 1 271 ? 0.063 -4.466 2.895 1.00 95.06 271 TYR A C 1
ATOM 2138 O O . TYR A 1 271 ? 0.208 -5.632 2.518 1.00 95.06 271 TYR A O 1
ATOM 2146 N N . THR A 1 272 ? -1.046 -3.768 2.665 1.00 95.31 272 THR A N 1
ATOM 2147 C CA . THR A 1 272 ? -2.167 -4.255 1.862 1.00 95.31 272 THR A CA 1
ATOM 2148 C C . THR A 1 272 ? -2.568 -3.223 0.820 1.00 95.31 272 THR A C 1
ATOM 2150 O O . THR A 1 272 ? -2.659 -2.032 1.101 1.00 95.31 272 THR A O 1
ATOM 2153 N N . HIS A 1 273 ? -2.927 -3.733 -0.358 1.00 96.56 273 HIS A N 1
ATOM 2154 C CA . HIS A 1 273 ? -3.586 -3.002 -1.435 1.00 96.56 273 HIS A CA 1
ATOM 2155 C C . HIS A 1 273 ? -4.897 -3.697 -1.826 1.00 96.56 273 HIS A C 1
ATOM 2157 O O . HIS A 1 273 ? -4.965 -4.937 -1.907 1.00 96.56 273 HIS A O 1
ATOM 2163 N N . LYS A 1 274 ? -5.949 -2.898 -2.038 1.00 97.06 274 LYS A N 1
ATOM 2164 C CA . LYS A 1 274 ? -7.261 -3.342 -2.522 1.00 97.06 274 LYS A CA 1
ATOM 2165 C C . LYS A 1 274 ? -7.886 -2.328 -3.465 1.00 97.06 274 LYS A C 1
ATOM 2167 O O . LYS A 1 274 ? -7.894 -1.138 -3.184 1.00 97.06 274 LYS A O 1
ATOM 2172 N N . VAL A 1 275 ? -8.485 -2.827 -4.540 1.00 96.12 275 VAL A N 1
ATOM 2173 C CA . VAL A 1 275 ? -9.454 -2.061 -5.331 1.00 96.12 275 VAL A CA 1
ATOM 2174 C C . VAL A 1 275 ? -10.760 -2.019 -4.545 1.00 96.12 275 VAL A C 1
ATOM 2176 O O . VAL A 1 275 ? -11.220 -3.058 -4.065 1.00 96.12 275 VAL A O 1
ATOM 2179 N N . ILE A 1 276 ? -11.334 -0.833 -4.392 1.00 95.44 276 ILE A N 1
ATOM 2180 C CA . ILE A 1 276 ? -12.578 -0.612 -3.660 1.00 95.44 276 ILE A CA 1
ATOM 2181 C C . ILE A 1 276 ? -13.562 0.165 -4.531 1.00 95.44 276 ILE A C 1
ATOM 2183 O O . ILE A 1 276 ? -13.184 1.045 -5.296 1.00 95.44 276 ILE A O 1
ATOM 2187 N N . GLY A 1 277 ? -14.841 -0.157 -4.404 1.00 94.38 277 GLY A N 1
ATOM 2188 C CA . GLY A 1 277 ? -15.890 0.472 -5.187 1.00 94.38 277 GLY A CA 1
ATOM 2189 C C . GLY A 1 277 ? -17.263 0.171 -4.618 1.00 94.38 277 GLY A C 1
ATOM 2190 O O . GLY A 1 277 ? -17.420 -0.677 -3.728 1.00 94.38 277 GLY A O 1
ATOM 2191 N N . ASN A 1 278 ? -18.235 0.915 -5.118 1.00 95.00 278 ASN A N 1
ATOM 2192 C CA . ASN A 1 278 ? -19.651 0.780 -4.822 1.00 95.00 278 ASN A CA 1
ATOM 2193 C C . ASN A 1 278 ? -20.436 1.490 -5.938 1.00 95.00 278 ASN A C 1
ATOM 2195 O O . ASN A 1 278 ? -19.918 2.425 -6.556 1.00 95.00 278 ASN A O 1
ATOM 2199 N N . ASP A 1 279 ? -21.663 1.052 -6.203 1.00 94.50 279 ASP A N 1
ATOM 2200 C CA . ASP A 1 279 ? -22.576 1.694 -7.153 1.00 94.50 279 ASP A CA 1
ATOM 2201 C C . ASP A 1 279 ? -23.305 2.908 -6.544 1.00 94.50 279 ASP A C 1
ATOM 2203 O O . ASP A 1 279 ? -23.872 3.722 -7.274 1.00 94.50 279 ASP A O 1
ATOM 2207 N N . GLN A 1 280 ? -23.240 3.061 -5.220 1.00 95.19 280 GLN A N 1
ATOM 2208 C CA . GLN A 1 280 ? -23.718 4.208 -4.453 1.00 95.19 280 GLN A CA 1
ATOM 2209 C C . GLN A 1 280 ? -22.559 5.042 -3.894 1.00 95.19 280 GLN A C 1
ATOM 2211 O O . GLN A 1 280 ? -21.392 4.650 -3.938 1.00 95.19 280 GLN A O 1
ATOM 2216 N N . HIS A 1 281 ? -22.885 6.221 -3.355 1.00 97.12 281 HIS A N 1
ATOM 2217 C CA . HIS A 1 281 ? -21.952 6.920 -2.475 1.00 97.12 281 HIS A CA 1
ATOM 2218 C C . HIS A 1 281 ? -21.648 6.005 -1.292 1.00 97.12 281 HIS A C 1
ATOM 2220 O O . HIS A 1 281 ? -22.551 5.357 -0.757 1.00 97.12 281 HIS A O 1
ATOM 2226 N N . PHE A 1 282 ? -20.377 5.901 -0.923 1.00 96.56 282 PHE A N 1
ATOM 2227 C CA . PHE A 1 282 ? -19.949 4.878 0.020 1.00 96.56 282 PHE A CA 1
ATOM 2228 C C . PHE A 1 282 ? -18.844 5.358 0.949 1.00 96.56 282 PHE A C 1
ATOM 2230 O O . PHE A 1 282 ? -18.142 6.330 0.679 1.00 96.56 282 PHE A O 1
ATOM 2237 N N . ARG A 1 283 ? -18.682 4.652 2.065 1.00 96.50 283 ARG A N 1
ATOM 2238 C CA . ARG A 1 283 ? -17.563 4.813 2.997 1.00 96.50 283 ARG A CA 1
ATOM 2239 C C . ARG A 1 283 ? -16.765 3.525 3.061 1.00 96.50 283 ARG A C 1
ATOM 2241 O O . ARG A 1 283 ? -17.300 2.434 2.864 1.00 96.50 283 ARG A O 1
ATOM 2248 N N . VAL A 1 284 ? -15.490 3.655 3.394 1.00 97.38 284 VAL A N 1
ATOM 2249 C CA . VAL A 1 284 ? -14.654 2.520 3.765 1.00 97.38 284 VAL A CA 1
ATOM 2250 C C . VAL A 1 284 ? -14.643 2.418 5.279 1.00 97.38 284 VAL A C 1
ATOM 2252 O O . VAL A 1 284 ? -14.371 3.398 5.970 1.00 97.38 284 VAL A O 1
ATOM 2255 N N . THR A 1 285 ? -14.918 1.225 5.794 1.00 97.00 285 THR A N 1
ATOM 2256 C CA . THR A 1 285 ? -14.974 0.975 7.235 1.00 97.00 285 THR A CA 1
ATOM 2257 C C . THR A 1 285 ? -13.976 -0.094 7.630 1.00 97.00 285 THR A C 1
ATOM 2259 O O . THR A 1 285 ? -14.054 -1.228 7.159 1.00 97.00 285 THR A O 1
ATOM 2262 N N . PHE A 1 286 ? -13.086 0.244 8.559 1.00 97.81 286 PHE A N 1
ATOM 2263 C CA . PHE A 1 286 ? -12.159 -0.689 9.187 1.00 97.81 286 PHE A CA 1
ATOM 2264 C C . PHE A 1 286 ? -12.793 -1.231 10.463 1.00 97.81 286 PHE A C 1
ATOM 2266 O O . PHE A 1 286 ? -12.947 -0.508 11.447 1.00 97.81 286 PHE A O 1
ATOM 2273 N N . VAL A 1 287 ? -13.173 -2.506 10.440 1.00 97.44 287 VAL A N 1
ATOM 2274 C CA . VAL A 1 287 ? -13.765 -3.221 11.569 1.00 97.44 287 VAL A CA 1
ATOM 2275 C C . VAL A 1 287 ? -12.747 -4.187 12.150 1.00 97.44 287 VAL A C 1
ATOM 2277 O O . VAL A 1 287 ? -12.354 -5.165 11.517 1.00 97.44 287 VAL A O 1
ATOM 2280 N N . GLY A 1 288 ? -12.352 -3.935 13.386 1.00 96.44 288 GLY A N 1
ATOM 2281 C CA . GLY A 1 288 ? -11.585 -4.871 14.180 1.00 96.44 288 GLY A CA 1
ATOM 2282 C C . GLY A 1 288 ? -12.511 -5.709 15.060 1.00 96.44 288 GLY A C 1
ATOM 2283 O O . GLY A 1 288 ? -13.379 -5.162 15.735 1.00 96.44 288 GLY A O 1
ATOM 2284 N N . VAL A 1 289 ? -12.322 -7.026 15.063 1.00 96.69 289 VAL A N 1
ATOM 2285 C CA . VAL A 1 289 ? -13.012 -7.974 15.946 1.00 96.69 289 VAL A CA 1
ATOM 2286 C C . VAL A 1 289 ? -12.007 -8.517 16.948 1.00 96.69 289 VAL A C 1
ATOM 2288 O O . VAL A 1 289 ? -11.008 -9.120 16.541 1.00 96.69 289 VAL A O 1
ATOM 2291 N N . ARG A 1 290 ? -12.278 -8.329 18.239 1.00 94.75 290 ARG A N 1
ATOM 2292 C CA . ARG A 1 290 ? -11.415 -8.815 19.315 1.00 94.75 290 ARG A CA 1
ATOM 2293 C C . ARG A 1 290 ? -11.381 -10.344 19.325 1.00 94.75 290 ARG A C 1
ATOM 2295 O O . ARG A 1 290 ? -12.405 -11.005 19.137 1.00 94.75 290 ARG A O 1
ATOM 2302 N N . GLY A 1 291 ? -10.192 -10.901 19.532 1.00 95.19 291 GLY A N 1
ATOM 2303 C CA . GLY A 1 291 ? -9.994 -12.336 19.662 1.00 95.19 291 GLY A CA 1
ATOM 2304 C C . GLY A 1 291 ? -10.333 -12.874 21.056 1.00 95.19 291 GLY A C 1
ATOM 2305 O O . GLY A 1 291 ? -10.998 -12.214 21.858 1.00 95.19 291 GLY A O 1
ATOM 2306 N N . GLY A 1 292 ? -9.876 -14.095 21.336 1.00 94.50 292 GLY A N 1
ATOM 2307 C CA . GLY A 1 292 ? -10.247 -14.844 22.545 1.00 94.50 292 GLY A CA 1
ATOM 2308 C C . GLY A 1 292 ? -9.526 -14.433 23.833 1.00 94.50 292 GLY A C 1
ATOM 2309 O O . GLY A 1 292 ? -9.881 -14.916 24.903 1.00 94.50 292 GLY A O 1
ATOM 2310 N N . ASP A 1 293 ? -8.532 -13.544 23.772 1.00 90.12 293 ASP A N 1
ATOM 2311 C CA . ASP A 1 293 ? -7.822 -13.037 24.951 1.00 90.12 293 ASP A CA 1
ATOM 2312 C C . ASP A 1 293 ? -7.424 -11.557 24.802 1.00 90.12 293 ASP A C 1
ATOM 2314 O O . ASP A 1 293 ? -7.768 -10.900 23.823 1.00 90.12 293 ASP A O 1
ATOM 2318 N N . ASP A 1 294 ? -6.753 -11.011 25.816 1.00 86.69 294 ASP A N 1
ATOM 2319 C CA . ASP A 1 294 ? -6.261 -9.628 25.872 1.00 86.69 294 ASP A CA 1
ATOM 2320 C C . ASP A 1 294 ? -4.910 -9.443 25.158 1.00 86.69 294 ASP A C 1
ATOM 2322 O O . ASP A 1 294 ? -4.252 -8.414 25.305 1.00 86.69 294 ASP A O 1
ATOM 2326 N N . LYS A 1 295 ? -4.483 -10.451 24.387 1.00 88.69 295 LYS A N 1
ATOM 2327 C CA . LYS A 1 295 ? -3.265 -10.430 23.580 1.00 88.69 295 LYS A CA 1
ATOM 2328 C C . LYS A 1 295 ? -3.586 -10.436 22.093 1.00 88.69 295 LYS A C 1
ATOM 2330 O O . LYS A 1 295 ? -2.926 -11.127 21.312 1.00 88.69 295 LYS A O 1
ATOM 2335 N N . THR A 1 296 ? -4.614 -9.683 21.701 1.00 90.50 296 THR A N 1
ATOM 2336 C CA . THR A 1 296 ? -5.141 -9.670 20.329 1.00 90.50 296 THR A CA 1
ATOM 2337 C C . THR A 1 296 ? -5.291 -8.265 19.762 1.00 90.50 296 THR A C 1
ATOM 2339 O O . THR A 1 296 ? -6.265 -7.980 19.064 1.00 90.50 296 THR A O 1
ATOM 2342 N N . ASP A 1 297 ? -4.359 -7.375 20.091 1.00 90.44 297 ASP A N 1
ATOM 2343 C CA . ASP A 1 297 ? -4.367 -6.016 19.561 1.00 90.44 297 ASP A CA 1
ATOM 2344 C C . ASP A 1 297 ? -4.193 -6.035 18.034 1.00 90.44 297 ASP A C 1
ATOM 2346 O O . ASP A 1 297 ? -3.416 -6.811 17.470 1.00 90.44 297 ASP A O 1
ATOM 2350 N N . ILE A 1 298 ? -4.928 -5.156 17.360 1.00 93.38 298 ILE A N 1
ATOM 2351 C CA . ILE A 1 298 ? -4.859 -4.942 15.914 1.00 93.38 298 ILE A CA 1
ATOM 2352 C C . ILE A 1 298 ? -4.578 -3.468 15.712 1.00 93.38 298 ILE A C 1
ATOM 2354 O O . ILE A 1 298 ? -5.290 -2.641 16.277 1.00 93.38 298 ILE A O 1
ATOM 2358 N N . ALA A 1 299 ? -3.581 -3.139 14.901 1.00 93.81 299 ALA A N 1
ATOM 2359 C CA . ALA A 1 299 ? -3.282 -1.763 14.538 1.00 93.81 299 ALA A CA 1
ATOM 2360 C C . ALA A 1 299 ? -3.374 -1.545 13.028 1.00 93.81 299 ALA A C 1
ATOM 2362 O O . ALA A 1 299 ? -3.123 -2.470 12.253 1.00 93.81 299 ALA A O 1
ATOM 2363 N N . ILE A 1 300 ? -3.716 -0.321 12.638 1.00 95.19 300 ILE A N 1
ATOM 2364 C CA . ILE A 1 300 ? -3.677 0.186 11.267 1.00 95.19 300 ILE A CA 1
ATOM 2365 C C . ILE A 1 300 ? -2.930 1.520 11.244 1.00 95.19 300 ILE A C 1
ATOM 2367 O O . ILE A 1 300 ? -3.010 2.295 12.200 1.00 95.19 300 ILE A O 1
ATOM 2371 N N . ASP A 1 301 ? -2.205 1.768 10.164 1.00 93.62 301 ASP A N 1
ATOM 2372 C CA . ASP A 1 301 ? -1.389 2.967 9.984 1.00 93.62 301 ASP A CA 1
ATOM 2373 C C . ASP A 1 301 ? -1.266 3.313 8.493 1.00 93.62 301 ASP A C 1
ATOM 2375 O O . ASP A 1 301 ? -1.545 2.459 7.642 1.00 93.62 301 ASP A O 1
ATOM 2379 N N . ASP A 1 302 ? -0.846 4.545 8.193 1.00 92.19 302 ASP A N 1
ATOM 2380 C CA . ASP A 1 302 ? -0.518 5.023 6.841 1.00 92.19 302 ASP A CA 1
ATOM 2381 C C . ASP A 1 302 ? -1.568 4.626 5.781 1.00 92.19 302 ASP A C 1
ATOM 2383 O O . ASP A 1 302 ? -1.277 3.934 4.802 1.00 92.19 302 ASP A O 1
ATOM 2387 N N . VAL A 1 303 ? -2.825 5.024 6.005 1.00 95.50 303 VAL A N 1
ATOM 2388 C CA . VAL A 1 303 ? -3.937 4.724 5.095 1.00 95.50 303 VAL A CA 1
ATOM 2389 C C . VAL A 1 303 ? -3.978 5.764 3.983 1.00 95.50 303 VAL A C 1
ATOM 2391 O O . VAL A 1 303 ? -4.164 6.950 4.254 1.00 95.50 303 VAL A O 1
ATOM 2394 N N . THR A 1 304 ? -3.863 5.324 2.734 1.00 95.56 304 THR A N 1
ATOM 2395 C CA . THR A 1 304 ? -3.855 6.195 1.557 1.00 95.56 304 THR A CA 1
ATOM 2396 C C . THR A 1 304 ? -4.781 5.691 0.451 1.00 95.56 304 THR A C 1
ATOM 2398 O O . THR A 1 304 ? -5.022 4.490 0.283 1.00 95.56 304 TH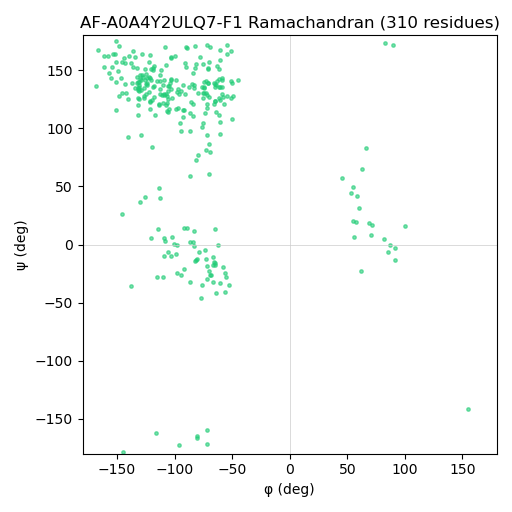R A O 1
ATOM 2401 N N . PHE A 1 305 ? -5.279 6.628 -0.349 1.00 95.75 305 PHE A N 1
ATOM 2402 C CA . PHE A 1 305 ? -6.205 6.399 -1.454 1.00 95.75 305 PHE A CA 1
ATOM 2403 C C . PHE A 1 305 ? -5.648 6.974 -2.756 1.00 95.75 305 PHE A C 1
ATOM 2405 O O . PHE A 1 305 ? -4.938 7.974 -2.738 1.00 95.75 305 PHE A O 1
ATOM 2412 N N . THR A 1 306 ? -5.931 6.344 -3.895 1.00 94.94 306 THR A N 1
ATOM 2413 C CA . THR A 1 306 ? -5.571 6.920 -5.204 1.00 94.94 306 THR A CA 1
ATOM 2414 C C . THR A 1 306 ? -6.550 8.016 -5.618 1.00 94.94 306 THR A C 1
ATOM 2416 O O . THR A 1 306 ? -7.682 8.065 -5.139 1.00 94.94 306 THR A O 1
ATOM 2419 N N . GLU A 1 307 ? -6.159 8.873 -6.567 1.00 92.38 307 GLU A N 1
ATOM 2420 C CA . GLU A 1 307 ? -7.015 9.963 -7.073 1.00 92.38 307 GLU A CA 1
ATOM 2421 C C . GLU A 1 307 ? -8.358 9.481 -7.661 1.00 92.38 307 GLU A C 1
ATOM 2423 O O . GLU A 1 307 ? -9.310 10.256 -7.722 1.00 92.38 307 GLU A O 1
ATOM 2428 N N . GLY A 1 308 ? -8.473 8.199 -8.035 1.00 92.81 308 GLY A N 1
ATOM 2429 C CA . GLY A 1 308 ? -9.745 7.593 -8.444 1.00 92.81 308 GLY A CA 1
ATOM 2430 C C . GLY A 1 308 ? -10.797 7.518 -7.326 1.00 92.81 308 GLY A C 1
ATOM 2431 O O . GLY A 1 308 ? -11.980 7.341 -7.608 1.00 92.81 308 GLY A O 1
ATOM 2432 N N . CYS A 1 309 ? -10.401 7.692 -6.064 1.00 95.19 309 CYS A N 1
ATOM 2433 C CA . CYS A 1 309 ? -11.297 7.791 -4.915 1.00 95.19 309 CYS A CA 1
ATOM 2434 C C . CYS A 1 309 ? -11.866 9.210 -4.776 1.00 95.19 309 CYS A C 1
ATOM 2436 O O . CYS A 1 309 ? -11.487 9.986 -3.896 1.00 95.19 309 CYS A O 1
ATOM 2438 N N . GLU A 1 310 ? -12.785 9.568 -5.671 1.00 95.19 310 GLU A N 1
ATOM 2439 C CA . GLU A 1 310 ? -13.380 10.901 -5.685 1.00 95.19 310 GLU A CA 1
ATOM 2440 C C . GLU A 1 310 ? -14.222 11.189 -4.436 1.00 95.19 310 GLU A C 1
ATOM 2442 O O . GLU A 1 310 ? -15.017 10.363 -3.985 1.00 95.19 310 GLU A O 1
ATOM 2447 N N . LYS A 1 311 ? -14.105 12.415 -3.918 1.00 94.62 311 LYS A N 1
ATOM 2448 C CA . LYS A 1 311 ? -14.908 12.911 -2.796 1.00 94.62 311 LYS A CA 1
ATOM 2449 C C . LYS A 1 311 ? -16.405 12.926 -3.131 1.00 94.62 311 LYS A C 1
ATOM 2451 O O . LYS A 1 311 ? -16.794 13.555 -4.119 1.00 94.62 311 LYS A O 1
ATOM 2456 N N . GLY A 1 312 ? -17.197 12.276 -2.275 1.00 87.12 312 GLY A N 1
ATOM 2457 C CA . GLY A 1 312 ? -18.665 12.279 -2.283 1.00 87.12 312 GLY A CA 1
ATOM 2458 C C . GLY A 1 312 ? -19.301 13.504 -1.643 1.00 87.12 312 GLY A C 1
ATOM 2459 O O . GLY A 1 312 ? -18.599 14.237 -0.902 1.00 87.12 312 GLY A O 1
#

Secondary structure (DSSP, 8-state):
-PPTT-EEEEEEEEE--B-TT-EEEEEEEEEESS--EEEEEEE-SS------EE---------EEEEEEE--BSS-EEEEEEEE--S-S-EEEEEEEEEEES----PPPPPP-TTEEE-TTSS-EEEGGGTTSSS--STTS-TTSSPPPPTT-B--SS-HHHHH--EE-TTSSB--EEESS-SSTTTS-SS-TTSSS-EEEE-GGGS-TT-EEEEEPPPB--EEEEEEEEEEEEE-S-TT--EEEEEEEETTS-EEEEEEEES---SS-EEEEEEEEESSSEEEEEEEE--SSS---EEEEEEEE-TTS-B-

Mean predicted aligned error: 14.86 Å

Solvent-accessible surface area (backbone atoms only — not comparable to full-atom values): 17066 Å² total; per-residue (Å²): 133,91,53,68,68,41,72,51,76,47,77,54,68,75,30,41,55,17,59,81,66,9,32,38,37,29,34,37,34,50,42,63,87,29,60,67,46,69,40,47,32,43,37,37,96,88,47,77,60,75,50,73,57,76,84,82,83,98,67,98,58,79,51,80,41,82,47,76,47,74,53,64,30,93,46,50,30,27,45,37,40,36,40,34,39,29,85,34,95,60,66,53,75,50,74,46,76,76,45,73,43,67,50,45,57,70,70,73,78,70,76,59,60,88,69,37,40,70,33,97,83,58,78,48,64,43,46,57,77,53,50,52,53,85,55,73,80,36,86,90,33,60,51,57,70,82,59,76,90,38,67,56,31,38,52,45,65,62,70,39,51,78,76,26,47,33,43,73,44,80,95,46,82,44,66,66,39,81,41,53,51,42,96,46,79,76,21,39,58,77,42,24,96,78,67,79,37,20,22,40,26,43,63,25,78,78,56,55,68,68,36,35,22,28,37,28,45,42,53,24,44,51,43,93,62,61,16,38,42,34,34,32,36,34,32,23,50,42,94,46,25,22,34,45,35,32,30,37,34,29,79,88,69,54,72,44,79,71,43,76,52,67,43,56,70,48,98,49,80,44,80,48,79,37,70,46,59,37,93,38,47,25,28,49,32,46,35,40,30,33,14,74,47,66,36,19,21,40,34,42,34,51,33,36,40,37,85,52,42,38,76,88

Organism: Araneus ventricosus (NCBI:txid182803)

Sequence (312 aa):
MLQQGDVAQFHTQNYVASGPNCKMSFWYFKESSGGALLRVLSENNVKKDKFEVRFKKETDTADWTNGEATFPSKSHFSVVIEVIFGSGYLSSMAIDDIEFKNCSADEPPVECGLQEIMCEDEKRCIKEWEWCDGKPDCNGGTDEKNCKRVHGDCHFDDDWPELCGWQTKELLQFEWSRANKSRSGETGPPSSRNASGSYLYMDSSKADEGDRAGVQTPVFKPNDGNCHLRFWYYMHGSKAMGTLVVLSEGEDGQSFPVFTVKGAQGQQWNYTHKVIGNDQHFRVTFVGVRGGDDKTDIAIDDVTFTEGCEKG